Protein 2R7H (pdb70)

Radius of gyration: 21.06 Å; Cα contacts (8 Å, |Δi|>4): 604; chains: 2; bounding box: 44×36×67 Å

Solvent-accessible surface area: 15120 Å² total

B-factor: mean 42.44, std 11.72, range [14.34, 87.74]

Structure (mmCIF, N/CA/C/O backbone):
data_2R7H
#
_entry.id   2R7H
#
_cell.length_a   71.750
_cell.length_b   47.350
_cell.length_c   108.120
_cell.angle_alpha   90.000
_cell.angle_beta   97.040
_cell.angle_gamma   90.000
#
_symmetry.space_group_name_H-M   'C 1 2 1'
#
loop_
_entity.id
_entity.type
_entity.pdbx_description
1 polymer 'Putative D-alanine N-acetyltransferase of GNAT family'
2 non-polymer 2-ETHOXYETHANOL
3 water water
#
loop_
_atom_site.group_PDB
_atom_site.id
_atom_site.type_symbol
_atom_site.label_atom_id
_atom_site.label_alt_id
_atom_site.label_comp_id
_atom_site.label_asym_id
_atom_site.label_entity_id
_atom_site.label_seq_id
_atom_site.pdbx_PDB_ins_code
_atom_site.Cartn_x
_atom_site.Cartn_y
_atom_site.Cartn_z
_atom_site.occupancy
_atom_site.B_iso_or_equiv
_atom_site.auth_seq_id
_atom_site.auth_comp_id
_atom_site.auth_asym_id
_atom_site.auth_atom_id
_atom_site.pdbx_PDB_model_num
ATOM 1 N N . ALA A 1 19 ? 45.942 41.905 60.671 1.00 65.68 18 ALA A N 1
ATOM 2 C CA . ALA A 1 19 ? 45.080 43.115 60.792 1.00 64.89 18 ALA A CA 1
ATOM 3 C C . ALA A 1 19 ? 44.635 43.572 59.386 1.00 62.79 18 ALA A C 1
ATOM 4 O O . ALA A 1 19 ? 44.976 44.682 58.956 1.00 64.03 18 ALA A O 1
ATOM 6 N N . VAL A 1 20 ? 43.886 42.703 58.690 1.00 59.43 19 VAL A N 1
ATOM 7 C CA . VAL A 1 20 ? 43.388 42.954 57.315 1.00 57.78 19 VAL A CA 1
ATOM 8 C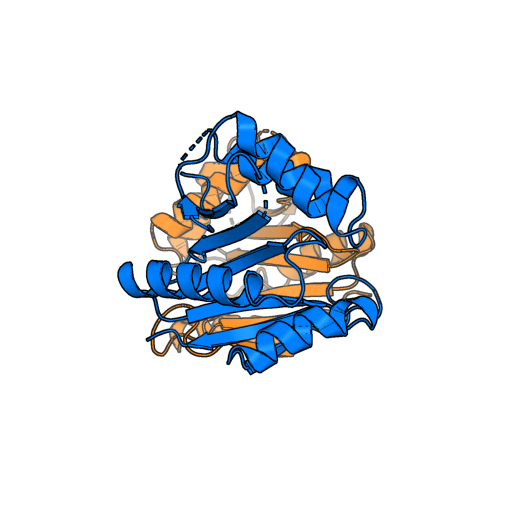 C . VAL A 1 20 ? 42.036 43.668 57.240 1.00 54.57 19 VAL A C 1
ATOM 9 O O . VAL A 1 20 ? 41.078 43.208 57.834 1.00 57.11 19 VAL A O 1
ATOM 13 N N . ALA A 1 21 ? 41.960 44.773 56.502 1.00 50.95 20 ALA A N 1
ATOM 14 C CA . ALA A 1 21 ? 40.712 45.528 56.321 1.00 49.76 20 ALA A CA 1
ATOM 15 C C . ALA A 1 21 ? 40.291 45.489 54.844 1.00 49.33 20 ALA A C 1
ATOM 16 O O . ALA A 1 21 ? 41.136 45.249 53.978 1.00 49.51 20 ALA A O 1
ATOM 18 N N . PHE A 1 22 ? 38.996 45.682 54.567 1.00 48.95 21 PHE A N 1
ATOM 19 C CA . PHE A 1 22 ? 38.484 45.719 53.191 1.00 50.49 21 PHE A CA 1
ATOM 20 C C . PHE A 1 22 ? 37.945 47.104 52.873 1.00 53.41 21 PHE A C 1
ATOM 21 O O . PHE A 1 22 ? 37.269 47.705 53.706 1.00 56.78 21 PHE A O 1
ATOM 29 N N . ARG A 1 23 ? 38.272 47.603 51.679 1.00 55.00 22 ARG A N 1
ATOM 30 C CA . ARG A 1 23 ? 37.878 48.942 51.197 1.00 57.53 22 ARG A CA 1
ATOM 31 C C . ARG A 1 23 ? 37.428 48.900 49.715 1.00 57.71 22 ARG A C 1
ATOM 32 O O . ARG A 1 23 ? 37.989 48.146 48.910 1.00 56.47 22 ARG A O 1
ATOM 40 N N . ARG A 1 24 ? 36.452 49.754 49.380 1.00 56.45 23 ARG A N 1
ATOM 41 C CA . ARG A 1 24 ? 35.885 49.854 48.042 1.00 55.39 23 ARG A CA 1
ATOM 42 C C . ARG A 1 24 ? 35.969 51.232 47.352 1.00 56.88 23 ARG A C 1
ATOM 43 O O . ARG A 1 24 ? 35.752 51.292 46.135 1.00 57.31 23 ARG A O 1
ATOM 51 N N . GLN A 1 25 ? 36.251 52.323 48.083 1.00 56.29 24 GLN A N 1
ATOM 52 C CA . GLN A 1 25 ? 36.367 53.663 47.459 1.00 56.79 24 GLN A CA 1
ATOM 53 C C . GLN A 1 25 ? 37.707 53.727 46.717 1.00 56.53 24 GLN A C 1
ATOM 54 O O . GLN A 1 25 ? 38.746 53.527 47.323 1.00 57.59 24 GLN A O 1
ATOM 57 N N . VAL A 1 26 ? 37.683 54.004 45.419 1.00 56.88 25 VAL A N 1
ATOM 58 C CA . VAL A 1 26 ? 38.913 54.068 44.632 1.00 57.46 25 VAL A CA 1
ATOM 59 C C . VAL A 1 26 ? 39.610 55.421 44.854 1.00 59.11 25 VAL A C 1
ATOM 60 O O . VAL A 1 26 ? 39.032 56.485 44.588 1.00 58.32 25 VAL A O 1
ATOM 64 N N . LEU A 1 27 ? 40.845 55.363 45.362 1.00 59.74 26 LEU A N 1
ATOM 65 C CA . LEU A 1 27 ? 41.658 56.547 45.641 1.00 60.31 26 LEU A CA 1
ATOM 66 C C . LEU A 1 27 ? 42.705 56.737 44.543 1.00 60.99 26 LEU A C 1
ATOM 67 O O . LEU A 1 27 ? 43.055 55.768 43.858 1.00 60.66 26 LEU A O 1
ATOM 72 N N . PRO A 1 28 ? 43.213 57.977 44.364 1.00 61.20 27 PRO A N 1
ATOM 73 C CA . PRO A 1 28 ? 44.245 58.192 43.324 1.00 61.49 27 PRO A CA 1
ATOM 74 C C . PRO A 1 28 ? 45.480 57.285 43.519 1.00 60.00 27 PRO A C 1
ATOM 75 O O . PRO A 1 28 ? 45.976 56.684 42.549 1.00 61.06 27 PRO A O 1
ATOM 79 N N . GLN A 1 29 ? 45.916 57.183 44.777 1.00 56.79 28 GLN A N 1
ATOM 80 C CA . GLN A 1 29 ? 47.038 56.337 45.214 1.00 55.49 28 GLN A CA 1
ATOM 81 C C . GLN A 1 29 ? 46.967 54.827 44.847 1.00 52.51 28 GLN A C 1
ATOM 82 O O . GLN A 1 29 ? 48.000 54.169 44.704 1.00 52.45 28 GLN A O 1
ATOM 86 N N . ASP A 1 30 ? 45.764 54.291 44.669 1.00 50.60 29 ASP A N 1
ATOM 87 C CA . ASP A 1 30 ? 45.576 52.853 44.360 1.00 49.43 29 ASP A CA 1
ATOM 88 C C . ASP A 1 30 ? 46.012 52.357 42.988 1.00 47.87 29 ASP A C 1
ATOM 89 O O . ASP A 1 30 ? 46.288 51.162 42.856 1.00 46.69 29 ASP A O 1
ATOM 94 N N . ALA A 1 31 ? 46.005 53.215 41.967 1.00 45.71 30 ALA A N 1
ATOM 95 C CA . ALA A 1 31 ? 46.422 52.778 40.631 1.00 45.74 30 ALA A CA 1
ATOM 96 C C . ALA A 1 31 ? 47.826 52.148 40.678 1.00 43.44 30 ALA A C 1
ATOM 97 O O . ALA A 1 31 ? 48.045 51.071 40.138 1.00 43.83 30 ALA A O 1
ATOM 99 N N . LEU A 1 32 ? 48.749 52.800 41.376 1.00 43.88 31 LEU A N 1
ATOM 100 C CA . LEU A 1 32 ? 50.138 52.310 41.494 1.00 43.22 31 LEU A CA 1
ATOM 101 C C . LEU A 1 32 ? 50.242 51.117 42.461 1.00 43.24 31 LEU A C 1
ATOM 102 O O . LEU A 1 32 ? 51.004 50.182 42.205 1.00 43.26 31 LEU A O 1
ATOM 107 N N . LEU A 1 33 ? 49.502 51.169 43.582 1.00 45.21 32 LEU A N 1
ATOM 108 C CA . LEU A 1 33 ? 49.478 50.055 44.566 1.00 44.22 32 LEU A CA 1
ATOM 109 C C . LEU A 1 33 ? 49.010 48.747 43.893 1.00 43.09 32 LEU A C 1
ATOM 110 O O . LEU A 1 33 ? 49.608 47.686 44.112 1.00 43.53 32 LEU A O 1
ATOM 115 N N . VAL A 1 34 ? 47.956 48.843 43.081 1.00 41.45 33 VAL A N 1
ATOM 116 C CA . VAL A 1 34 ? 47.414 47.692 42.325 1.00 41.77 33 VAL A CA 1
ATOM 117 C C . VAL A 1 34 ? 48.455 47.154 41.343 1.00 41.50 33 VAL A C 1
ATOM 118 O O . VAL A 1 34 ? 48.657 45.927 41.228 1.00 40.42 33 VAL A O 1
ATOM 122 N N . ARG A 1 35 ? 49.134 48.066 40.638 1.00 41.94 34 ARG A N 1
ATOM 123 C CA . ARG A 1 35 ? 50.150 47.651 39.668 1.00 39.82 34 ARG A CA 1
ATOM 124 C C . ARG A 1 35 ? 51.223 46.843 40.392 1.00 40.14 34 ARG A C 1
ATOM 125 O O . ARG A 1 35 ? 51.694 45.823 39.897 1.00 40.02 34 ARG A O 1
ATOM 133 N N . ARG A 1 36 ? 51.600 47.336 41.564 1.00 40.96 35 ARG A N 1
ATOM 134 C CA . ARG A 1 36 ? 52.589 46.703 42.393 1.00 42.64 35 ARG A CA 1
ATOM 135 C C . ARG A 1 36 ? 52.171 45.371 42.925 1.00 42.92 35 ARG A C 1
ATOM 136 O O . ARG A 1 36 ? 53.014 44.493 43.008 1.00 40.71 35 ARG A O 1
ATOM 144 N N . VAL A 1 37 ? 50.902 45.217 43.311 1.00 45.33 36 VAL A N 1
ATOM 145 C CA . VAL A 1 37 ? 50.395 43.905 43.736 1.00 45.33 36 VAL A CA 1
ATOM 146 C C . VAL A 1 37 ? 50.573 42.970 42.523 1.00 44.27 36 VAL A C 1
ATOM 147 O O . VAL A 1 37 ? 51.118 41.873 42.677 1.00 44.47 36 VAL A O 1
ATOM 151 N N . VAL A 1 38 ? 50.146 43.417 41.334 1.00 43.41 37 VAL A N 1
ATOM 152 C CA . VAL A 1 38 ? 50.283 42.603 40.116 1.00 46.68 37 VAL A CA 1
ATOM 153 C C . VAL A 1 38 ? 51.770 42.309 39.786 1.00 47.76 37 VAL A C 1
ATOM 154 O O . VAL A 1 38 ? 52.106 41.183 39.405 1.00 47.32 37 VAL A O 1
ATOM 158 N N . GLU A 1 39 ? 52.633 43.314 39.941 1.00 49.70 38 GLU A N 1
ATOM 159 C CA . GLU A 1 39 ? 54.086 43.145 39.718 1.00 53.64 38 GLU A CA 1
ATOM 160 C C . GLU A 1 39 ? 54.715 42.183 40.714 1.00 52.47 38 GLU A C 1
ATOM 161 O O . GLU A 1 39 ? 55.575 41.391 40.326 1.00 52.34 38 GLU A O 1
ATOM 167 N N . SER A 1 40 ? 54.295 42.295 41.989 1.00 52.14 39 SER A N 1
ATOM 168 C CA . SER A 1 40 ? 54.816 41.493 43.103 1.00 52.18 39 SER A CA 1
ATOM 169 C C . SER A 1 40 ? 54.645 4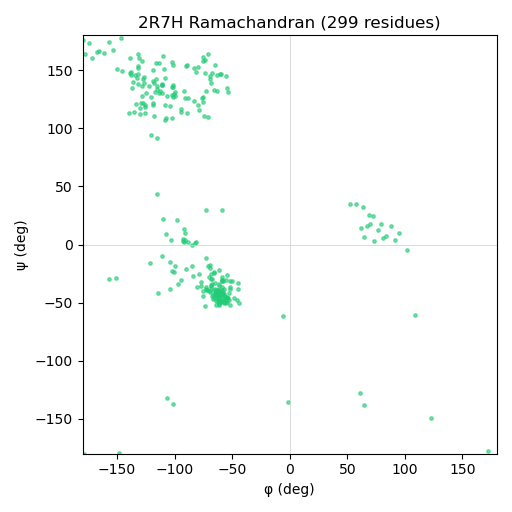0.016 42.905 1.00 53.78 39 SER A C 1
ATOM 170 O O . SER A 1 40 ? 55.482 39.250 43.356 1.00 56.39 39 SER A O 1
ATOM 173 N N . THR A 1 41 ? 53.590 39.613 42.215 1.00 54.57 40 THR A N 1
ATOM 174 C CA . THR A 1 41 ? 53.345 38.198 41.982 1.00 55.39 40 THR A CA 1
ATOM 175 C C . THR A 1 41 ? 54.372 37.540 41.049 1.00 56.59 40 THR A C 1
ATOM 176 O O . THR A 1 41 ? 54.569 36.336 41.128 1.00 57.72 40 THR A O 1
ATOM 180 N N . GLY A 1 42 ? 55.017 38.318 40.170 1.00 58.57 41 GLY A N 1
ATOM 181 C CA . GLY A 1 42 ? 55.985 37.791 39.195 1.00 57.98 41 GLY A CA 1
ATOM 182 C C . GLY A 1 42 ? 55.346 36.894 38.123 1.00 58.48 41 GLY A C 1
ATOM 183 O O . GLY A 1 42 ? 56.055 36.193 37.406 1.00 59.58 41 GLY A O 1
ATOM 184 N N . PHE A 1 43 ? 54.016 36.955 37.993 1.00 59.05 42 PHE A N 1
ATOM 185 C CA . PHE A 1 43 ? 53.229 36.146 37.067 1.00 59.18 42 PHE A CA 1
ATOM 186 C C . PHE A 1 43 ? 52.903 36.868 35.766 1.00 57.97 42 PHE A C 1
ATOM 187 O O . PHE A 1 43 ? 52.839 36.231 34.709 1.00 58.39 42 PHE A O 1
ATOM 195 N N . PHE A 1 44 ? 52.711 38.188 35.856 1.00 56.87 43 PHE A N 1
ATOM 196 C CA . PHE A 1 44 ? 52.309 39.024 34.725 1.00 55.73 43 PHE A CA 1
ATOM 197 C C . PHE A 1 44 ? 53.383 39.849 34.032 1.00 54.34 43 PHE A C 1
ATOM 198 O O . PHE A 1 44 ? 54.382 40.223 34.642 1.00 55.04 43 PHE A O 1
ATOM 206 N N . THR A 1 45 ? 53.133 40.157 32.758 1.00 52.81 44 THR A N 1
ATOM 207 C CA . THR A 1 45 ? 54.040 40.974 31.958 1.00 51.22 44 THR A CA 1
ATOM 208 C C . THR A 1 45 ? 53.853 42.427 32.422 1.00 49.93 44 THR A C 1
ATOM 209 O O . THR A 1 45 ? 52.829 42.747 33.069 1.00 46.52 44 THR A O 1
ATOM 213 N N . PRO A 1 46 ? 54.833 43.312 32.118 1.00 48.01 45 PRO A N 1
ATOM 214 C CA . PRO A 1 46 ? 54.664 44.734 32.457 1.00 48.71 45 PRO A CA 1
ATOM 215 C C . PRO A 1 46 ? 53.417 45.380 31.800 1.00 49.33 45 PRO A C 1
ATOM 216 O O . PRO A 1 46 ? 52.849 46.327 32.365 1.00 47.38 45 PRO A O 1
ATOM 220 N N . GLU A 1 47 ? 52.996 44.852 30.639 1.00 49.96 46 GLU A N 1
ATOM 221 C CA . GLU A 1 47 ? 51.812 45.347 29.918 1.00 51.66 46 GLU A CA 1
ATOM 222 C C . GLU A 1 47 ? 50.527 44.846 30.583 1.00 51.25 46 GLU A C 1
ATOM 223 O O . GLU A 1 47 ? 49.516 45.538 30.547 1.00 50.79 46 GLU A O 1
ATOM 229 N N . GLU A 1 48 ? 50.564 43.649 31.168 1.00 51.52 47 GLU A N 1
ATOM 230 C CA . GLU A 1 48 ? 49.407 43.141 31.896 1.00 53.58 47 GLU A CA 1
ATOM 231 C C . GLU A 1 48 ? 49.232 44.015 33.163 1.00 51.92 47 GLU A C 1
ATOM 232 O O . GLU A 1 48 ? 48.106 44.327 33.539 1.00 51.58 47 GLU A O 1
ATOM 238 N N . ALA A 1 49 ? 50.339 44.431 33.792 1.00 51.12 48 ALA A N 1
ATOM 239 C CA . ALA A 1 49 ? 50.285 45.312 34.980 1.00 51.10 48 ALA A CA 1
ATOM 240 C C . ALA A 1 49 ? 49.761 46.701 34.577 1.00 50.88 48 ALA A C 1
ATOM 241 O O . ALA A 1 49 ? 49.099 47.372 35.390 1.00 50.36 48 ALA A O 1
ATOM 243 N N . ASP A 1 50 ? 50.110 47.130 33.353 1.00 50.51 49 ASP A N 1
ATOM 244 C CA . ASP A 1 50 ? 49.627 48.389 32.774 1.00 51.38 49 ASP A CA 1
ATOM 245 C C . ASP A 1 50 ? 48.093 48.358 32.769 1.00 49.47 49 ASP A C 1
ATOM 246 O O . ASP A 1 50 ? 47.468 49.292 33.245 1.00 49.34 49 ASP A O 1
ATOM 251 N N . VAL A 1 51 ? 47.514 47.272 32.248 1.00 49.89 50 VAL A N 1
ATOM 252 C CA . VAL A 1 51 ? 46.041 47.097 32.158 1.00 49.50 50 VAL A CA 1
ATOM 253 C C . VAL A 1 51 ? 45.336 47.249 33.510 1.00 50.82 50 VAL A C 1
ATOM 254 O O . VAL A 1 51 ? 44.360 48.017 33.628 1.00 51.62 50 VAL A O 1
ATOM 258 N N . ALA A 1 52 ? 45.848 46.528 34.513 1.00 49.96 51 ALA A N 1
ATOM 259 C CA . ALA A 1 52 ? 45.325 46.554 35.900 1.00 50.52 51 ALA A CA 1
ATOM 260 C C . ALA A 1 52 ? 45.322 47.978 36.488 1.00 49.14 51 ALA A C 1
ATOM 261 O O . ALA A 1 52 ? 44.347 48.407 37.097 1.00 50.23 51 ALA A O 1
ATOM 263 N N . GLN A 1 53 ? 46.436 48.680 36.321 1.00 49.22 52 GLN A N 1
ATOM 264 C CA . GLN A 1 53 ? 46.586 50.055 36.779 1.00 48.75 52 GLN A CA 1
ATOM 265 C C . GLN A 1 53 ? 45.588 50.959 36.020 1.00 49.06 52 GLN A C 1
ATOM 266 O O . GLN A 1 53 ? 44.948 51.819 36.635 1.00 48.97 52 GLN A O 1
ATOM 272 N N . GLU A 1 54 ? 45.465 50.742 34.698 1.00 49.22 53 GLU A N 1
ATOM 273 C CA . GLU A 1 54 ? 44.546 51.496 33.819 1.00 48.54 53 GLU A CA 1
ATOM 274 C C . GLU A 1 54 ? 43.095 51.366 34.281 1.00 48.44 53 GLU A C 1
ATOM 275 O O . GLU A 1 54 ? 42.374 52.353 34.270 1.00 45.20 53 GLU A O 1
ATOM 277 N N . LEU A 1 55 ? 42.670 50.158 34.667 1.00 50.17 54 LEU A N 1
ATOM 278 C CA . LEU A 1 55 ? 41.312 49.960 35.166 1.00 50.88 54 LEU A CA 1
ATOM 279 C C . LEU A 1 55 ? 41.040 50.792 36.415 1.00 51.13 54 LEU A C 1
ATOM 280 O O . LEU A 1 55 ? 39.969 51.380 36.524 1.00 49.88 54 LEU A O 1
ATOM 285 N N . VAL A 1 56 ? 42.000 50.823 37.351 1.00 52.36 55 VAL A N 1
ATOM 286 C CA . VAL A 1 56 ? 41.863 51.617 38.584 1.00 53.31 55 VAL A CA 1
ATOM 287 C C . VAL A 1 56 ? 41.727 53.093 38.167 1.00 57.52 55 VAL A C 1
ATOM 288 O O . VAL A 1 56 ? 40.769 53.755 38.584 1.00 58.24 55 VAL A O 1
ATOM 292 N N . ASP A 1 57 ? 42.659 53.570 37.321 1.00 59.19 56 ASP A N 1
ATOM 293 C CA . ASP A 1 57 ? 42.653 54.965 36.821 1.00 60.68 56 ASP A CA 1
ATOM 294 C C . ASP A 1 57 ? 41.334 55.300 36.079 1.00 60.39 56 ASP A C 1
ATOM 295 O O . ASP A 1 57 ? 40.789 56.383 36.265 1.00 60.55 56 ASP A O 1
ATOM 298 N N . GLU A 1 58 ? 40.820 54.369 35.266 1.00 60.40 57 GLU A N 1
ATOM 299 C CA . GLU A 1 58 ? 39.556 54.564 34.537 1.00 60.15 57 GLU A CA 1
ATOM 300 C C . GLU A 1 58 ? 38.353 54.662 35.493 1.00 60.05 57 GLU A C 1
ATOM 301 O O . GLU A 1 58 ? 37.334 55.238 35.125 1.00 61.10 57 GLU A O 1
ATOM 303 N N . HIS A 1 59 ? 38.475 54.089 36.695 1.00 59.61 58 HIS A N 1
ATOM 304 C CA . HIS A 1 59 ? 37.434 54.165 37.720 1.00 59.20 58 HIS A CA 1
ATOM 305 C C . HIS A 1 59 ? 37.468 55.568 38.335 1.00 59.95 58 HIS A C 1
ATOM 306 O O . HIS A 1 59 ? 36.416 56.172 38.557 1.00 60.10 58 HIS A O 1
ATOM 313 N N . LEU A 1 60 ? 38.677 56.063 38.624 1.00 61.55 59 LEU A N 1
ATOM 314 C CA . LEU A 1 60 ? 38.895 57.414 39.202 1.00 62.55 59 LEU A CA 1
ATOM 315 C C . LEU A 1 60 ? 38.331 58.548 38.320 1.00 63.85 59 LEU A C 1
ATOM 316 O O . LEU A 1 60 ? 37.780 59.510 38.836 1.00 63.05 59 LEU A O 1
ATOM 326 N N . HIS A 1 62 ? 35.725 58.308 36.312 1.00 71.89 61 HIS A N 1
ATOM 327 C CA . HIS A 1 62 ? 34.279 58.069 36.071 1.00 72.39 61 HIS A CA 1
ATOM 328 C C . HIS A 1 62 ? 33.570 57.735 37.392 1.00 71.50 61 HIS A C 1
ATOM 329 O O . HIS A 1 62 ? 33.102 56.615 37.610 1.00 71.59 61 HIS A O 1
ATOM 336 N N . ALA A 1 65 ? 30.157 53.660 37.302 1.00 67.73 64 ALA A N 1
ATOM 337 C CA . ALA A 1 65 ? 30.294 54.703 36.281 1.00 68.49 64 ALA A CA 1
ATOM 338 C C . ALA A 1 65 ? 30.929 54.073 35.045 1.00 68.86 64 ALA A C 1
ATOM 339 O O . ALA A 1 65 ? 30.334 54.057 33.966 1.00 68.76 64 ALA A O 1
ATOM 340 N N . CYS A 1 66 ? 32.146 53.553 35.231 1.00 68.66 65 CYS A N 1
ATOM 341 C CA . CYS A 1 66 ? 32.925 52.861 34.182 1.00 66.90 65 CYS A CA 1
ATOM 342 C C . CYS A 1 66 ? 32.558 51.343 34.045 1.00 66.00 65 CYS A C 1
ATOM 343 O O . CYS A 1 66 ? 33.169 50.619 33.231 1.00 63.66 65 CYS A O 1
ATOM 346 N N . GLY A 1 67 ? 31.616 50.862 34.872 1.00 64.37 66 GLY A N 1
ATOM 347 C CA . GLY A 1 67 ? 31.141 49.483 34.828 1.00 63.68 66 GLY A CA 1
ATOM 348 C C . GLY A 1 67 ? 31.815 48.449 35.702 1.00 62.21 66 GLY A C 1
ATOM 349 O O . GLY A 1 67 ? 31.482 47.275 35.603 1.00 65.80 66 GLY A O 1
ATOM 350 N N . TYR A 1 68 ? 32.760 48.843 36.539 1.00 59.75 67 TYR A N 1
ATOM 351 C CA . TYR A 1 68 ? 33.418 47.886 37.407 1.00 58.77 67 TYR A CA 1
ATOM 352 C C . TYR A 1 68 ? 33.656 48.397 38.810 1.00 56.34 67 TYR A C 1
ATOM 353 O O . TYR A 1 68 ? 33.602 49.590 39.054 1.00 57.23 67 TYR A O 1
ATOM 362 N N . HIS A 1 69 ? 33.872 47.447 39.718 1.00 51.24 68 HIS A N 1
ATOM 363 C CA . HIS A 1 69 ? 34.033 47.688 41.123 1.00 46.65 68 HIS A CA 1
ATOM 364 C C . HIS A 1 69 ? 35.263 46.980 41.632 1.00 45.34 68 HIS A C 1
ATOM 365 O O . HIS A 1 69 ? 35.724 46.045 41.020 1.00 40.86 68 HIS A O 1
ATOM 372 N N . PHE A 1 70 ? 35.756 47.431 42.779 1.00 44.73 69 PHE A N 1
ATOM 373 C CA . PHE A 1 70 ? 36.928 46.903 43.469 1.00 44.57 69 PHE A CA 1
ATOM 374 C C . PHE A 1 70 ? 36.648 46.564 44.946 1.00 44.56 69 PHE A C 1
ATOM 375 O O . PHE A 1 70 ? 35.736 47.066 45.528 1.00 43.99 69 PHE A O 1
ATOM 383 N N . VAL A 1 71 ? 37.459 45.701 45.520 1.00 43.39 70 VAL A N 1
ATOM 384 C CA . VAL A 1 71 ? 37.480 45.370 46.941 1.00 41.32 70 VAL A CA 1
ATOM 385 C C . VAL A 1 71 ? 38.983 45.289 47.149 1.00 42.20 70 VAL A C 1
ATOM 386 O O . VAL A 1 71 ? 39.627 44.456 46.532 1.00 38.88 70 VAL A O 1
ATOM 390 N N . PHE A 1 72 ? 39.565 46.197 47.931 1.00 45.45 71 PHE A N 1
ATOM 391 C CA . PHE A 1 72 ? 41.003 46.162 48.212 1.00 46.01 71 PHE A CA 1
ATOM 392 C C . PHE A 1 72 ? 41.203 45.578 49.606 1.00 46.25 71 PHE A C 1
ATOM 393 O O . PHE A 1 72 ? 40.445 45.935 50.508 1.00 45.70 71 PHE A O 1
ATOM 401 N N . ALA A 1 73 ? 42.165 44.654 49.762 1.00 45.60 72 ALA A N 1
ATOM 402 C CA . ALA A 1 73 ? 42.503 44.063 51.070 1.00 46.92 72 ALA A CA 1
ATOM 403 C C . ALA A 1 73 ? 43.752 44.835 51.520 1.00 47.85 72 ALA A C 1
ATOM 404 O O . ALA A 1 73 ? 44.672 45.011 50.729 1.00 45.90 72 ALA A O 1
ATOM 406 N N . THR A 1 74 ? 43.780 45.333 52.753 1.00 48.54 73 THR A N 1
ATOM 407 C CA . THR A 1 74 ? 44.940 46.093 53.243 1.00 49.61 73 THR A CA 1
ATOM 408 C C . THR A 1 74 ? 45.342 45.687 54.667 1.00 50.66 73 THR A C 1
ATOM 409 O O . THR A 1 74 ? 44.474 45.450 55.493 1.00 47.48 73 THR A O 1
ATOM 413 N N . GLU A 1 75 ? 46.662 45.605 54.899 1.00 51.97 74 GLU A N 1
ATOM 414 C CA . GLU A 1 75 ? 47.310 45.274 56.180 1.00 53.91 74 GLU A CA 1
ATOM 415 C C . GLU A 1 75 ? 48.113 46.537 56.506 1.00 52.51 74 GLU A C 1
ATOM 416 O O . GLU A 1 75 ? 49.075 46.844 55.802 1.00 48.35 74 GLU A O 1
ATOM 422 N N . ASP A 1 76 ? 47.693 47.267 57.539 1.00 54.05 75 ASP A N 1
ATOM 423 C CA . ASP A 1 76 ? 48.332 48.529 57.957 1.00 56.43 75 ASP A CA 1
ATOM 424 C C . ASP A 1 76 ? 48.238 49.569 56.789 1.00 56.69 75 ASP A C 1
ATOM 425 O O . ASP A 1 76 ? 47.142 49.791 56.256 1.00 55.28 75 ASP A O 1
ATOM 430 N N . ASP A 1 77 ? 49.359 50.172 56.383 1.00 58.08 76 ASP A N 1
ATOM 431 C CA . ASP A 1 77 ? 49.391 51.149 55.286 1.00 58.28 76 ASP A CA 1
ATOM 432 C C . ASP A 1 77 ? 49.589 50.486 53.887 1.00 60.04 76 ASP A C 1
ATOM 433 O O . ASP A 1 77 ? 49.610 51.196 52.879 1.00 62.20 76 ASP A O 1
ATOM 435 N N . ASP A 1 78 ? 49.658 49.143 53.821 1.00 58.03 77 ASP A N 1
ATOM 436 C CA . ASP A 1 78 ? 49.943 48.389 52.591 1.00 55.08 77 ASP A CA 1
ATOM 437 C C . ASP A 1 78 ? 48.788 47.647 51.955 1.00 50.31 77 ASP A C 1
ATOM 438 O O . ASP A 1 78 ? 47.960 47.097 52.658 1.00 45.36 77 ASP A O 1
ATOM 451 N N . ALA A 1 80 ? 47.534 44.485 50.482 1.00 45.55 79 ALA A N 1
ATOM 452 C CA . ALA A 1 80 ? 47.835 43.047 50.476 1.00 46.46 79 ALA A CA 1
ATOM 453 C C . ALA A 1 80 ? 47.268 42.340 49.235 1.00 47.38 79 ALA A C 1
ATOM 454 O O . ALA A 1 80 ? 47.833 41.323 48.766 1.00 48.00 79 ALA A O 1
ATOM 456 N N . GLY A 1 81 ? 46.155 42.860 48.711 1.00 46.03 80 GLY A N 1
ATOM 457 C CA . GLY A 1 81 ? 45.531 42.290 47.528 1.00 44.29 80 GLY A CA 1
ATOM 458 C C . GLY A 1 81 ? 44.295 43.048 47.092 1.00 43.42 80 GLY A C 1
ATOM 459 O O . GLY A 1 81 ? 43.916 44.047 47.701 1.00 41.56 80 GLY A O 1
ATOM 460 N N . TYR A 1 82 ? 43.670 42.580 46.014 1.00 40.82 81 TYR A N 1
ATOM 461 C CA . TYR A 1 82 ? 42.459 43.225 45.530 1.00 40.26 81 TYR A CA 1
ATOM 462 C C . TYR A 1 82 ? 41.700 42.270 44.624 1.00 37.53 81 TYR A C 1
ATOM 463 O O . TYR A 1 82 ? 42.237 41.241 44.196 1.00 34.47 81 TYR A O 1
ATOM 472 N N . ALA A 1 83 ? 40.438 42.635 44.379 1.00 35.24 82 ALA A N 1
ATOM 473 C CA . ALA A 1 83 ? 39.543 41.931 43.463 1.00 34.56 82 ALA A CA 1
ATOM 474 C C . ALA A 1 83 ? 38.894 43.022 42.597 1.00 33.47 82 ALA A C 1
ATOM 475 O O . ALA A 1 83 ? 38.641 44.123 43.083 1.00 30.65 82 ALA A O 1
ATOM 477 N N . CYS A 1 84 ? 38.664 42.732 41.318 1.00 34.14 83 CYS A N 1
ATOM 478 C CA . CYS A 1 84 ? 38.019 43.663 40.394 1.00 31.69 83 CYS A CA 1
ATOM 479 C C . CYS A 1 84 ? 36.872 42.861 39.759 1.00 32.94 83 CYS A C 1
ATOM 480 O O . CYS A 1 84 ? 37.087 41.732 39.302 1.00 28.76 83 CYS A O 1
ATOM 483 N N . TYR A 1 85 ? 35.654 43.403 39.787 1.00 33.05 84 TYR A N 1
ATOM 484 C CA . TYR A 1 85 ? 34.510 42.719 39.228 1.00 30.37 84 TYR A CA 1
ATOM 485 C C . TYR A 1 85 ? 33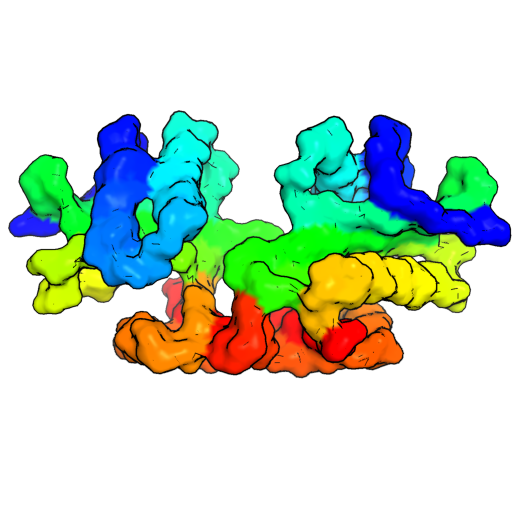.440 43.715 38.787 1.00 31.97 84 TYR A C 1
ATOM 486 O O . TYR A 1 85 ? 33.524 44.920 39.084 1.00 33.30 84 TYR A O 1
ATOM 495 N N . GLY A 1 86 ? 32.465 43.253 38.026 1.00 32.71 85 GLY A N 1
ATOM 496 C CA . GLY A 1 86 ? 31.376 44.166 37.610 1.00 33.13 85 GLY A CA 1
ATOM 497 C C . GLY A 1 86 ? 30.171 43.463 37.003 1.00 31.74 85 GLY A C 1
ATOM 498 O O . GLY A 1 86 ? 30.249 42.306 36.631 1.00 31.97 85 GLY A O 1
ATOM 499 N N . PRO A 1 87 ? 29.040 44.180 36.871 1.00 33.93 86 PRO A N 1
ATOM 500 C CA . PRO A 1 87 ? 27.827 43.586 36.306 1.00 32.89 86 PRO A CA 1
ATOM 501 C C . PRO A 1 87 ? 28.010 43.283 34.817 1.00 33.43 86 PRO A C 1
ATOM 502 O O . PRO A 1 87 ? 28.671 44.042 34.107 1.00 29.66 86 PRO A O 1
ATOM 506 N N . THR A 1 88 ? 27.507 42.138 34.366 1.00 30.36 87 THR A N 1
ATOM 507 C CA . THR A 1 88 ? 27.641 41.761 32.963 1.00 33.55 87 THR A CA 1
ATOM 508 C C . THR A 1 88 ? 26.640 42.582 32.121 1.00 35.77 87 THR A C 1
ATOM 509 O O . THR A 1 88 ? 25.450 42.548 32.400 1.00 36.91 87 THR A O 1
ATOM 513 N N . PRO A 1 89 ? 27.109 43.291 31.071 1.00 39.48 88 PRO A N 1
ATOM 514 C CA . PRO A 1 89 ? 26.124 44.089 30.325 1.00 40.36 88 PRO A CA 1
ATOM 515 C C . PRO A 1 89 ? 25.051 43.244 29.658 1.00 38.20 88 PRO A C 1
ATOM 516 O O . PRO A 1 89 ? 25.303 42.136 29.263 1.00 39.59 88 PRO A O 1
ATOM 520 N N . ALA A 1 90 ? 23.846 43.780 29.587 1.00 41.33 89 ALA A N 1
ATOM 521 C CA . ALA A 1 90 ? 22.692 43.125 28.956 1.00 40.63 89 ALA A CA 1
ATOM 522 C C . ALA A 1 90 ? 22.167 41.896 29.696 1.00 39.44 89 ALA A C 1
ATOM 523 O O . ALA A 1 90 ? 21.582 41.055 29.067 1.00 41.38 89 ALA A O 1
ATOM 525 N N . THR A 1 91 ? 22.379 41.781 31.007 1.00 37.86 90 THR A N 1
ATOM 526 C CA . THR A 1 91 ? 21.889 40.630 31.766 1.00 35.89 90 THR A CA 1
ATOM 527 C C . THR A 1 91 ? 21.190 41.150 33.006 1.00 35.56 90 THR A C 1
ATOM 528 O O . THR A 1 91 ? 21.344 42.304 33.368 1.00 33.50 90 THR A O 1
ATOM 532 N N . GLU A 1 92 ? 20.400 40.287 33.632 1.00 37.73 91 GLU A N 1
ATOM 533 C CA . GLU A 1 92 ? 19.766 40.593 34.887 1.00 39.81 91 GLU A CA 1
ATOM 534 C C . GLU A 1 92 ? 20.485 39.780 35.957 1.00 35.59 91 GLU A C 1
ATOM 535 O O . GLU A 1 92 ? 20.394 38.582 35.969 1.00 33.92 91 GLU A O 1
ATOM 541 N N . GLY A 1 93 ? 21.251 40.430 36.809 1.00 32.81 92 GLY A N 1
ATOM 542 C CA . GLY A 1 93 ? 21.918 39.752 37.915 1.00 33.52 92 GLY A CA 1
ATOM 543 C C . GLY A 1 93 ? 23.100 38.847 37.641 1.00 32.04 92 GLY A C 1
ATOM 544 O O . GLY A 1 93 ? 23.351 37.950 38.428 1.00 32.01 92 GLY A O 1
ATOM 545 N N . THR A 1 94 ? 23.799 39.070 36.528 1.00 32.15 93 THR A N 1
ATOM 546 C CA . THR A 1 94 ? 24.986 38.304 36.158 1.00 26.52 93 THR A CA 1
ATOM 547 C C . THR A 1 94 ? 26.138 39.252 36.289 1.00 27.70 93 THR A C 1
ATOM 548 O O . THR A 1 94 ? 26.014 40.437 35.951 1.00 27.62 93 THR A O 1
ATOM 552 N N . TYR A 1 95 ? 27.227 38.730 36.865 1.00 27.57 94 TYR A N 1
ATOM 553 C CA . TYR A 1 95 ? 28.468 39.432 37.144 1.00 25.53 94 TYR A CA 1
ATOM 554 C C . TYR A 1 95 ? 29.666 38.646 36.670 1.00 27.09 94 TYR A C 1
ATOM 555 O O . TYR A 1 95 ? 29.621 37.418 36.519 1.00 27.79 94 TYR A O 1
ATOM 564 N N . ASP A 1 96 ? 30.718 39.393 36.383 1.00 28.74 95 ASP A N 1
ATOM 565 C CA . ASP A 1 96 ? 32.025 38.951 35.974 1.00 28.25 95 ASP A CA 1
ATOM 566 C C . ASP A 1 96 ? 33.056 39.370 37.017 1.00 27.71 95 ASP A C 1
ATOM 567 O O . ASP A 1 96 ? 33.099 40.550 37.415 1.00 33.93 95 ASP A O 1
ATOM 572 N N . LEU A 1 97 ? 33.875 38.412 37.405 1.00 31.28 96 LEU A N 1
ATOM 573 C CA . LEU A 1 97 ? 35.001 38.554 38.293 1.00 29.29 96 LEU A CA 1
ATOM 574 C C . LEU A 1 97 ? 36.107 38.738 37.248 1.00 32.98 96 LEU A C 1
ATOM 575 O O . LEU A 1 97 ? 36.356 37.823 36.471 1.00 29.06 96 LEU A O 1
ATOM 580 N N . TYR A 1 98 ? 36.723 39.909 37.211 1.00 33.33 97 TYR A N 1
ATOM 581 C CA . TYR A 1 98 ? 37.784 40.212 36.238 1.00 37.54 97 TYR A CA 1
ATOM 582 C C . TYR A 1 98 ? 39.135 39.691 36.697 1.00 40.17 97 TYR A C 1
ATOM 583 O O . TYR A 1 98 ? 39.795 39.021 35.927 1.00 41.25 97 TYR A O 1
ATOM 592 N N A TRP A 1 99 ? 39.523 40.037 37.934 0.50 37.35 98 TRP A N 1
ATOM 593 N N B TRP A 1 99 ? 39.518 39.937 37.940 0.50 39.85 98 TRP A N 1
ATOM 594 C CA A TRP A 1 99 ? 40.832 39.686 38.494 0.50 36.74 98 TRP A CA 1
ATOM 595 C CA B TRP A 1 99 ? 40.769 39.391 38.485 0.50 40.67 98 TRP A CA 1
ATOM 596 C C A TRP A 1 99 ? 40.837 39.609 40.025 0.50 35.09 98 TRP A C 1
ATOM 597 C C B TRP A 1 99 ? 40.883 39.600 39.979 0.50 37.72 98 TRP A C 1
ATOM 598 O O A TRP A 1 99 ? 40.097 40.357 40.640 0.50 32.87 98 TRP A O 1
ATOM 599 O O B TRP A 1 99 ? 40.344 40.555 40.511 0.50 36.01 98 TRP A O 1
ATOM 620 N N . ILE A 1 100 ? 41.570 38.659 40.626 1.00 35.42 99 ILE A N 1
ATOM 621 C CA . ILE A 1 100 ? 41.816 38.651 42.076 1.00 36.50 99 ILE A CA 1
ATOM 622 C C . ILE A 1 100 ? 43.352 38.425 42.122 1.00 36.52 99 ILE A C 1
ATOM 623 O O . ILE A 1 100 ? 43.843 37.493 41.491 1.00 34.29 99 ILE A O 1
ATOM 628 N N . ALA A 1 101 ? 44.085 39.307 42.798 1.00 34.41 100 ALA A N 1
ATOM 629 C CA . ALA A 1 101 ? 45.546 39.214 42.928 1.00 35.38 100 ALA A CA 1
ATOM 630 C C . ALA A 1 101 ? 45.937 39.534 44.359 1.00 35.43 100 ALA A C 1
ATOM 631 O O . ALA A 1 101 ? 45.407 40.483 44.940 1.00 34.04 100 ALA A O 1
ATOM 633 N N . VAL A 1 102 ? 46.835 38.705 44.915 1.00 37.35 101 VAL A N 1
ATOM 634 C CA . VAL A 1 102 ? 47.382 38.885 46.259 1.00 38.20 101 VAL A CA 1
ATOM 635 C C . VAL A 1 102 ? 48.923 38.846 46.150 1.00 38.29 101 VAL A C 1
ATOM 636 O O . VAL A 1 102 ? 49.502 38.120 45.329 1.00 35.00 101 VAL A O 1
ATOM 640 N N . ALA A 1 103 ? 49.566 39.685 46.948 1.00 41.21 102 ALA A N 1
ATOM 641 C CA . ALA A 1 103 ? 51.012 39.766 46.999 1.00 44.80 102 ALA A CA 1
ATOM 642 C C . ALA A 1 103 ? 51.579 38.469 47.602 1.00 46.68 102 ALA A C 1
ATOM 643 O O . ALA A 1 103 ? 50.906 37.849 48.448 1.00 44.23 102 ALA A O 1
ATOM 645 N N . PRO A 1 104 ? 52.786 38.036 47.166 1.00 49.27 103 PRO A N 1
ATOM 646 C CA . PRO A 1 104 ? 53.469 36.826 47.660 1.00 50.86 103 PRO A CA 1
ATOM 647 C C . PRO A 1 104 ? 53.481 36.615 49.177 1.00 54.81 103 PRO A C 1
ATOM 648 O O . PRO A 1 104 ? 53.359 35.469 49.605 1.00 56.46 103 PRO A O 1
ATOM 652 N N . HIS A 1 105 ? 53.634 37.685 49.967 1.00 58.60 104 HIS A N 1
ATOM 653 C CA . HIS A 1 105 ? 53.575 37.581 51.457 1.00 64.54 104 HIS A CA 1
ATOM 654 C C . HIS A 1 105 ? 52.131 37.336 52.015 1.00 65.19 104 HIS A C 1
ATOM 655 O O . HIS A 1 105 ? 51.958 37.089 53.222 1.00 64.28 104 HIS A O 1
ATOM 662 N N . ARG A 1 106 ? 51.121 37.498 51.145 1.00 66.70 105 ARG A N 1
ATOM 663 C CA . ARG A 1 106 ? 49.698 37.244 51.411 1.00 66.54 105 ARG A CA 1
ATOM 664 C C . ARG A 1 106 ? 49.239 35.909 50.741 1.00 67.89 105 ARG A C 1
ATOM 665 O O . ARG A 1 106 ? 48.147 35.425 51.054 1.00 68.92 105 ARG A O 1
ATOM 666 N N . GLN A 1 107 ? 50.025 35.351 49.795 1.00 68.91 106 GLN A N 1
ATOM 667 C CA . GLN A 1 107 ? 49.698 34.047 49.145 1.00 69.44 106 GLN A CA 1
ATOM 668 C C . GLN A 1 107 ? 49.594 32.883 50.149 1.00 70.12 106 GLN A C 1
ATOM 669 O O . GLN A 1 107 ? 50.295 32.848 51.177 1.00 69.57 106 GLN A O 1
ATOM 673 N N . HIS A 1 108 ? 48.695 31.948 49.825 1.00 70.49 107 HIS A N 1
ATOM 674 C CA . HIS A 1 108 ? 48.422 30.756 50.635 1.00 69.19 107 HIS A CA 1
ATOM 675 C C . HIS A 1 108 ? 47.880 31.032 52.061 1.00 69.26 107 HIS A C 1
ATOM 676 O O . HIS A 1 108 ? 47.846 30.111 52.872 1.00 70.67 107 HIS A O 1
ATOM 678 N N . SER A 1 109 ? 47.432 32.267 52.347 1.00 67.34 108 SER A N 1
ATOM 679 C CA . SER A 1 109 ? 46.913 32.670 53.665 1.00 64.20 108 SER A CA 1
ATOM 680 C C . SER A 1 109 ? 45.394 32.860 53.658 1.00 59.17 108 SER A C 1
ATOM 681 O O . SER A 1 109 ? 44.836 33.344 54.641 1.00 57.77 108 SER A O 1
ATOM 684 N N . GLY A 1 110 ? 44.721 32.478 52.572 1.00 54.49 109 GLY A N 1
ATOM 685 C CA . GLY A 1 110 ? 43.277 32.646 52.481 1.00 50.79 109 GLY A CA 1
ATOM 686 C C . GLY A 1 110 ? 42.788 34.064 52.194 1.00 45.87 109 GLY A C 1
ATOM 687 O O . GLY A 1 110 ? 41.601 34.325 52.371 1.00 41.53 109 GLY A O 1
ATOM 688 N N . LEU A 1 111 ? 43.683 34.982 51.797 1.00 41.23 110 LEU A N 1
ATOM 689 C CA . LEU A 1 111 ? 43.292 36.363 51.477 1.00 39.88 110 LEU A CA 1
ATOM 690 C C . LEU A 1 111 ? 42.540 36.367 50.144 1.00 37.65 110 LEU A C 1
ATOM 691 O O . LEU A 1 111 ? 41.610 37.137 49.990 1.00 34.40 110 LEU A O 1
ATOM 696 N N . GLY A 1 112 ? 42.967 35.519 49.202 1.00 35.99 111 GLY A N 1
ATOM 697 C CA . GLY A 1 112 ? 42.307 35.363 47.899 1.00 36.03 111 GLY A CA 1
ATOM 698 C C . GLY A 1 112 ? 40.863 34.904 48.086 1.00 36.13 111 GLY A C 1
ATOM 699 O O . GLY A 1 112 ? 39.941 35.497 47.500 1.00 35.38 111 GLY A O 1
ATOM 700 N N . ARG A 1 113 ? 40.665 33.867 48.913 1.00 36.88 112 ARG A N 1
ATOM 701 C CA . ARG A 1 113 ? 39.324 33.353 49.218 1.00 37.03 112 ARG A CA 1
ATOM 702 C C . ARG A 1 113 ? 38.486 34.390 49.934 1.00 35.18 112 ARG A C 1
ATOM 703 O O . ARG A 1 113 ? 37.299 34.480 49.697 1.00 38.18 112 ARG A O 1
ATOM 707 N N . ALA A 1 114 ? 39.103 35.141 50.832 1.00 34.51 113 ALA A N 1
ATOM 708 C CA . ALA A 1 114 ? 38.460 36.186 51.576 1.00 33.84 113 ALA A CA 1
ATOM 709 C C . ALA A 1 114 ? 37.992 37.304 50.631 1.00 32.87 113 ALA A C 1
ATOM 710 O O . ALA A 1 114 ? 36.904 37.836 50.794 1.00 30.29 113 ALA A O 1
ATOM 712 N N . LEU A 1 115 ? 38.834 37.690 49.675 1.00 34.27 114 LEU A N 1
ATOM 713 C CA . LEU A 1 115 ? 38.467 38.706 48.668 1.00 31.49 114 LEU A CA 1
ATOM 714 C C . LEU A 1 115 ? 37.310 38.205 47.780 1.00 28.21 114 LEU A C 1
ATOM 715 O O . LEU A 1 115 ? 36.401 38.963 47.445 1.00 27.81 114 LEU A O 1
ATOM 720 N N . LEU A 1 116 ? 37.347 36.920 47.411 1.00 27.65 115 LEU A N 1
ATOM 721 C CA . LEU A 1 116 ? 36.296 36.331 46.616 1.00 29.32 115 LEU A CA 1
ATOM 722 C C . LEU A 1 116 ? 34.993 36.327 47.420 1.00 29.78 115 LEU A C 1
ATOM 723 O O . LEU A 1 116 ? 33.916 36.498 46.848 1.00 28.06 115 LEU A O 1
ATOM 728 N N . ALA A 1 117 ? 35.085 36.059 48.728 1.00 31.04 116 ALA A N 1
ATOM 729 C CA . ALA A 1 117 ? 33.908 36.053 49.619 1.00 30.26 116 ALA A CA 1
ATOM 730 C C . ALA A 1 117 ? 33.273 37.441 49.671 1.00 27.95 116 ALA A C 1
ATOM 731 O O . ALA A 1 117 ? 32.058 37.557 49.686 1.00 29.36 116 ALA A O 1
ATOM 733 N N . GLU A 1 118 ? 34.084 38.492 49.694 1.00 28.17 117 GLU A N 1
ATOM 734 C CA . GLU A 1 118 ? 33.585 39.865 49.688 1.00 31.02 117 GLU A CA 1
ATOM 735 C C . GLU A 1 118 ? 32.859 40.230 48.403 1.00 31.39 117 GLU A C 1
ATOM 736 O O . GLU A 1 118 ? 31.826 40.907 48.450 1.00 30.20 117 GLU A O 1
ATOM 742 N N . VAL A 1 119 ? 33.425 39.814 47.267 1.00 31.52 118 VAL A N 1
ATOM 743 C CA . VAL A 1 119 ? 32.810 40.022 45.959 1.00 29.02 118 VAL A CA 1
ATOM 744 C C . VAL A 1 119 ? 31.458 39.303 45.918 1.00 26.79 118 VAL A C 1
ATOM 745 O O . VAL A 1 119 ? 30.461 39.873 45.507 1.00 26.58 118 VAL A O 1
ATOM 749 N N . VAL A 1 120 ? 31.442 38.031 46.310 1.00 27.30 119 VAL A N 1
ATOM 750 C CA . VAL A 1 120 ? 30.207 37.264 46.314 1.00 28.73 119 VAL A CA 1
ATOM 751 C C . VAL A 1 120 ? 29.128 37.910 47.219 1.00 29.73 119 VAL A C 1
ATOM 752 O O . VAL A 1 120 ? 27.939 37.960 46.888 1.00 30.43 119 VAL A O 1
ATOM 756 N N . HIS A 1 121 ? 29.553 38.433 48.361 1.00 33.94 120 HIS A N 1
ATOM 757 C CA . HIS A 1 121 ? 28.630 39.112 49.290 1.00 32.22 120 HIS A CA 1
ATOM 758 C C . HIS A 1 121 ? 28.078 40.374 48.647 1.00 30.19 120 HIS A C 1
ATOM 759 O O . HIS A 1 121 ? 26.876 40.599 48.682 1.00 29.02 120 HIS A O 1
ATOM 766 N N . ASP A 1 122 ? 28.933 41.183 48.025 1.00 29.93 121 ASP A N 1
ATOM 767 C CA . ASP A 1 122 ? 28.472 42.425 47.348 1.00 29.94 121 ASP A CA 1
ATOM 768 C C . ASP A 1 122 ? 27.507 42.137 46.175 1.00 30.87 121 ASP A C 1
ATOM 769 O O . ASP A 1 122 ? 26.533 42.860 45.967 1.00 32.54 121 ASP A O 1
ATOM 774 N N . VAL A 1 123 ? 27.809 41.100 45.404 1.00 31.28 122 VAL A N 1
ATOM 775 C CA . VAL A 1 123 ? 26.969 40.643 44.292 1.00 31.48 122 VAL A CA 1
ATOM 776 C C . VAL A 1 123 ? 25.605 40.142 44.813 1.00 33.91 122 VAL A C 1
ATOM 777 O O . VAL A 1 123 ? 24.579 40.516 44.238 1.00 35.65 122 VAL A O 1
ATOM 781 N N . ARG A 1 124 ? 25.596 39.289 45.845 1.00 35.66 123 ARG A N 1
ATOM 782 C CA . ARG A 1 124 ? 24.316 38.829 46.432 1.00 39.83 123 ARG A CA 1
ATOM 783 C C . ARG A 1 124 ? 23.429 40.003 46.878 1.00 38.58 123 ARG A C 1
ATOM 784 O O . ARG A 1 124 ? 22.233 39.993 46.604 1.00 37.56 123 ARG A O 1
ATOM 789 N N . LEU A 1 125 ? 24.028 40.983 47.560 1.00 38.83 124 LEU A N 1
ATOM 790 C CA . LEU A 1 125 ? 23.341 42.193 48.040 1.00 40.33 124 LEU A CA 1
ATOM 791 C C . LEU A 1 125 ? 22.727 43.088 46.978 1.00 41.90 124 LEU A C 1
ATOM 792 O O . LEU A 1 125 ? 21.871 43.901 47.301 1.00 42.44 124 LEU A O 1
ATOM 797 N N . THR A 1 126 ? 23.184 43.008 45.739 1.00 42.63 125 THR A N 1
ATOM 798 C CA . THR A 1 126 ? 22.625 43.796 44.653 1.00 44.58 125 THR A CA 1
ATOM 799 C C . THR A 1 126 ? 21.633 42.872 43.922 1.00 45.90 125 THR A C 1
ATOM 800 O O . THR A 1 126 ? 21.319 43.104 42.757 1.00 52.40 125 THR A O 1
ATOM 804 N N . GLY A 1 127 ? 21.142 41.817 44.579 1.00 40.61 126 GLY A N 1
ATOM 805 C CA . GLY A 1 127 ? 20.235 40.873 43.962 1.00 39.39 126 GLY A CA 1
ATOM 806 C C . GLY A 1 127 ? 20.833 39.977 42.881 1.00 39.36 126 GLY A C 1
ATOM 807 O O . GLY A 1 127 ? 20.083 39.344 42.146 1.00 41.95 126 GLY A O 1
ATOM 808 N N . GLY A 1 128 ? 22.161 39.850 42.829 1.00 35.77 127 GLY A N 1
ATOM 809 C CA . GLY A 1 128 ? 22.837 39.038 41.820 1.00 34.68 127 GLY A CA 1
ATOM 810 C C . GLY A 1 128 ? 22.522 37.564 41.931 1.00 32.39 127 GLY A C 1
ATOM 811 O O . GLY A 1 128 ? 22.173 37.074 42.998 1.00 34.24 127 GLY A O 1
ATOM 812 N N . ARG A 1 129 ? 22.645 36.883 40.805 1.00 30.30 128 ARG A N 1
ATOM 813 C CA . ARG A 1 129 ? 22.392 35.462 40.650 1.00 30.33 128 ARG A CA 1
ATOM 814 C C . ARG A 1 129 ? 23.606 34.620 40.307 1.00 31.13 128 ARG A C 1
ATOM 815 O O . ARG A 1 129 ? 23.747 33.463 40.780 1.00 29.65 128 ARG A O 1
ATOM 823 N N . LEU A 1 130 ? 24.430 35.153 39.401 1.00 29.12 129 LEU A N 1
ATOM 824 C CA . LEU A 1 130 ? 25.569 34.445 38.893 1.00 27.54 129 LEU A CA 1
ATOM 825 C C . LEU A 1 130 ? 26.813 35.268 38.836 1.00 27.45 129 LEU A C 1
ATOM 826 O O . LEU A 1 130 ? 26.727 36.451 38.602 1.00 26.53 129 LEU A O 1
ATOM 831 N N . LEU A 1 131 ? 27.952 34.624 39.077 1.00 23.96 130 LEU A N 1
ATOM 832 C CA . LEU A 1 131 ? 29.271 35.263 38.988 1.00 26.02 130 LEU A CA 1
ATOM 833 C C . LEU A 1 131 ? 30.066 34.374 38.084 1.00 28.42 130 LEU A C 1
ATOM 834 O O . LEU A 1 131 ? 30.191 33.170 38.333 1.00 28.23 130 LEU A O 1
ATOM 839 N N . PHE A 1 132 ? 30.564 34.921 36.993 1.00 26.39 131 PHE A N 1
ATOM 840 C CA . PHE A 1 132 ? 31.397 34.117 36.100 1.00 27.30 131 PHE A CA 1
ATOM 841 C C . PHE A 1 132 ? 32.846 34.558 36.178 1.00 26.96 131 PHE A C 1
ATOM 842 O O . PHE A 1 132 ? 33.141 35.660 36.431 1.00 28.91 131 PHE A O 1
ATOM 850 N N . ALA A 1 133 ? 33.755 33.627 35.934 1.00 29.64 132 ALA A N 1
ATOM 851 C CA . ALA A 1 133 ? 35.182 33.954 35.898 1.00 28.88 132 ALA A CA 1
ATOM 852 C C . ALA A 1 133 ? 35.730 33.199 34.724 1.00 30.04 132 ALA A C 1
ATOM 853 O O . ALA A 1 133 ? 35.300 32.082 34.413 1.00 28.37 132 ALA A O 1
ATOM 855 N N . GLU A 1 134 ? 36.730 33.770 34.098 1.00 27.08 133 GLU A N 1
ATOM 856 C CA . GLU A 1 134 ? 37.336 33.164 32.901 1.00 31.06 133 GLU A CA 1
ATOM 857 C C . GLU A 1 134 ? 38.814 33.004 33.008 1.00 30.27 133 GLU A C 1
ATOM 858 O O . GLU A 1 134 ? 39.470 33.872 33.564 1.00 31.31 133 GLU A O 1
ATOM 864 N N . THR A 1 135 ? 39.361 31.889 32.552 1.00 31.22 134 THR A N 1
ATOM 865 C CA . THR A 1 135 ? 40.806 31.826 32.542 1.00 28.71 134 THR A CA 1
ATOM 866 C C . THR A 1 135 ? 41.248 30.972 31.369 1.00 30.40 134 THR A C 1
ATOM 867 O O . THR A 1 135 ? 40.418 30.516 30.588 1.00 30.27 134 THR A O 1
ATOM 871 N N . SER A 1 136 ? 42.553 30.819 31.238 1.00 31.30 135 SER A N 1
ATOM 872 C CA . SER A 1 136 ? 43.176 30.011 30.196 1.00 32.12 135 SER A CA 1
ATOM 873 C C . SER A 1 136 ? 43.355 28.555 30.613 1.00 31.81 135 SER A C 1
ATOM 874 O O . SER A 1 136 ? 43.428 28.266 31.773 1.00 34.70 135 SER A O 1
ATOM 877 N N . GLY A 1 137 ? 43.409 27.652 29.652 1.00 27.76 136 GLY A N 1
ATOM 878 C CA . GLY A 1 137 ? 43.622 26.224 29.916 1.00 32.85 136 GLY A CA 1
ATOM 879 C C . GLY A 1 137 ? 45.082 25.831 29.850 1.00 30.10 136 GLY A C 1
ATOM 880 O O . GLY A 1 137 ? 45.381 24.655 29.985 1.00 33.97 136 GLY A O 1
ATOM 881 N N . ILE A 1 138 ? 46.005 26.786 29.638 1.00 32.36 137 ILE A N 1
ATOM 882 C CA . ILE A 1 138 ? 47.439 26.447 29.572 1.00 34.34 137 ILE A CA 1
ATOM 883 C C . ILE A 1 138 ? 47.999 26.120 30.979 1.00 33.66 137 ILE A C 1
ATOM 884 O O . ILE A 1 138 ? 47.444 26.527 31.995 1.00 29.90 137 ILE A O 1
ATOM 889 N N . ARG A 1 139 ? 49.109 25.391 30.993 1.00 34.17 138 ARG A N 1
ATOM 890 C CA . ARG A 1 139 ? 49.831 24.908 32.200 1.00 34.66 138 ARG A CA 1
ATOM 891 C C . ARG A 1 139 ? 49.993 25.964 33.307 1.00 35.44 138 ARG A C 1
ATOM 892 O O . ARG A 1 139 ? 49.661 25.731 34.469 1.00 33.48 138 ARG A O 1
ATOM 896 N N . LYS A 1 140 ? 50.487 27.128 32.913 1.00 37.63 139 LYS A N 1
ATOM 897 C CA . LYS A 1 140 ? 50.673 28.302 33.796 1.00 38.66 139 LYS A CA 1
ATOM 898 C C . LYS A 1 140 ? 49.421 28.736 34.615 1.00 38.42 139 LYS A C 1
ATOM 899 O O . LYS A 1 140 ? 49.555 29.290 35.714 1.00 38.45 139 LYS A O 1
ATOM 905 N N . TYR A 1 141 ? 48.219 28.534 34.064 1.00 37.78 140 TYR A N 1
ATOM 906 C CA . TYR A 1 141 ? 46.975 28.892 34.746 1.00 36.18 140 TYR A CA 1
ATOM 907 C C . TYR A 1 141 ? 46.343 27.792 35.598 1.00 36.43 140 TYR A C 1
ATOM 908 O O . TYR A 1 141 ? 45.285 28.028 36.172 1.00 35.40 140 TYR A O 1
ATOM 917 N N . ALA A 1 142 ? 46.984 26.624 35.728 1.00 36.40 141 ALA A N 1
ATOM 918 C CA . ALA A 1 142 ? 46.452 25.534 36.550 1.00 36.30 141 ALA A CA 1
ATOM 919 C C . ALA A 1 142 ? 46.097 25.953 37.992 1.00 37.28 141 ALA A C 1
ATOM 920 O O . ALA A 1 142 ? 45.083 25.457 38.533 1.00 38.22 141 ALA A O 1
ATOM 922 N N . PRO A 1 143 ? 46.951 26.791 38.652 1.00 36.09 142 PRO A N 1
ATOM 923 C CA . PRO A 1 143 ? 46.613 27.257 40.011 1.00 34.19 142 PRO A CA 1
ATOM 924 C C . PRO A 1 143 ? 45.343 28.107 40.068 1.00 33.51 142 PRO A C 1
ATOM 925 O O . PRO A 1 143 ? 44.583 27.964 41.021 1.00 33.68 142 PRO A O 1
ATOM 929 N N . THR A 1 144 ? 45.161 29.002 39.101 1.00 34.40 143 THR A N 1
ATOM 930 C CA . THR A 1 144 ? 43.954 29.836 38.988 1.00 32.41 143 THR A CA 1
ATOM 931 C C . THR A 1 144 ? 42.740 28.908 38.843 1.00 31.64 143 THR A C 1
ATOM 932 O O . THR A 1 144 ? 41.748 29.049 39.570 1.00 33.89 143 THR A O 1
ATOM 936 N N . ARG A 1 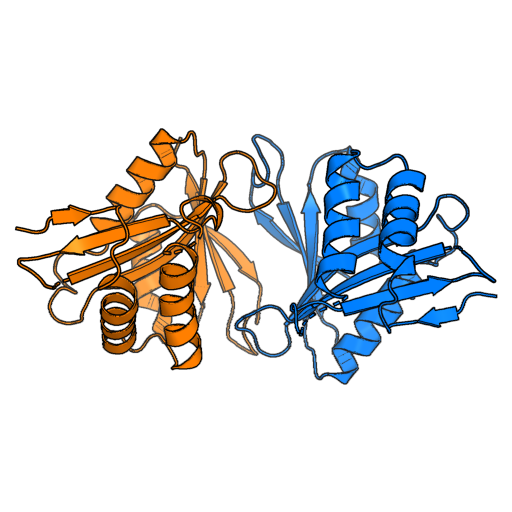145 ? 42.831 27.955 37.923 1.00 31.97 144 ARG A N 1
ATOM 937 C CA . ARG A 1 145 ? 41.769 26.980 37.741 1.00 32.05 144 ARG A CA 1
ATOM 938 C C . ARG A 1 145 ? 41.457 26.281 39.041 1.00 36.67 144 ARG A C 1
ATOM 939 O O . ARG A 1 145 ? 40.304 26.238 39.444 1.00 35.14 144 ARG A O 1
ATOM 947 N N . ARG A 1 146 ? 42.483 25.791 39.732 1.00 39.11 145 ARG A N 1
ATOM 948 C CA . ARG A 1 146 ? 42.257 25.105 41.007 1.00 39.97 145 ARG A CA 1
ATOM 949 C C . ARG A 1 146 ? 41.590 26.036 42.027 1.00 36.73 145 ARG A C 1
ATOM 950 O O . ARG A 1 146 ? 40.671 25.619 42.691 1.00 38.38 145 ARG A O 1
ATOM 955 N N . PHE A 1 147 ? 42.038 27.287 42.125 1.00 34.03 146 PHE A N 1
ATOM 956 C CA . PHE A 1 147 ? 41.429 28.256 43.047 1.00 35.20 146 PHE A CA 1
ATOM 957 C C . PHE A 1 147 ? 39.922 28.391 42.828 1.00 36.03 146 PHE A C 1
ATOM 958 O O . PHE A 1 147 ? 39.153 28.347 43.788 1.00 33.41 146 PHE A O 1
ATOM 966 N N . TYR A 1 148 ? 39.493 28.516 41.569 1.00 34.81 147 TYR A N 1
ATOM 967 C CA . TYR A 1 148 ? 38.053 28.642 41.293 1.00 32.31 147 TYR A CA 1
ATOM 968 C C . TYR A 1 148 ? 37.314 27.361 41.580 1.00 31.39 147 TYR A C 1
ATOM 969 O O . TYR A 1 148 ? 36.212 27.386 42.138 1.00 29.58 147 TYR A O 1
ATOM 978 N N . GLU A 1 149 ? 37.924 26.247 41.233 1.00 33.40 148 GLU A N 1
ATOM 979 C CA . GLU A 1 149 ? 37.308 24.954 41.471 1.00 35.10 148 GLU A CA 1
ATOM 980 C C . GLU A 1 149 ? 37.112 24.736 42.965 1.00 37.27 148 GLU A C 1
ATOM 981 O O . GLU A 1 149 ? 35.998 24.397 43.412 1.00 39.48 148 GLU A O 1
ATOM 987 N N . ARG A 1 150 ? 38.169 24.988 43.734 1.00 39.64 149 ARG A N 1
ATOM 988 C CA . ARG A 1 150 ? 38.110 24.884 45.206 1.00 38.44 149 ARG A CA 1
ATOM 989 C C . ARG A 1 150 ? 37.045 25.833 45.796 1.00 39.98 149 ARG A C 1
ATOM 990 O O . ARG A 1 150 ? 36.438 25.514 46.799 1.00 38.99 149 ARG A O 1
ATOM 993 N N . ALA A 1 151 ? 36.792 26.966 45.148 1.00 39.34 150 ALA A N 1
ATOM 994 C CA . ALA A 1 151 ? 35.813 27.947 45.618 1.00 35.31 150 ALA A CA 1
ATOM 995 C C . ALA A 1 151 ? 34.360 27.668 45.267 1.00 36.18 150 ALA A C 1
ATOM 996 O O . ALA A 1 151 ? 33.485 28.434 45.619 1.00 41.48 150 ALA A O 1
ATOM 998 N N . GLY A 1 152 ? 34.068 26.578 44.600 1.00 33.49 151 GLY A N 1
ATOM 999 C CA . GLY A 1 152 ? 32.689 26.274 44.268 1.00 35.09 151 GLY A CA 1
ATOM 1000 C C . GLY A 1 152 ? 32.275 26.580 42.843 1.00 35.46 151 GLY A C 1
ATOM 1001 O O . GLY A 1 152 ? 31.153 26.300 42.483 1.00 35.00 151 GLY A O 1
ATOM 1002 N N . PHE A 1 153 ? 33.157 27.176 42.039 1.00 35.53 152 PHE A N 1
ATOM 1003 C CA . PHE A 1 153 ? 32.832 27.441 40.647 1.00 34.01 152 PHE A CA 1
ATOM 1004 C C . PHE A 1 153 ? 32.866 26.136 39.888 1.00 33.80 152 PHE A C 1
ATOM 1005 O O . PHE A 1 153 ? 33.673 25.283 40.228 1.00 37.20 152 PHE A O 1
ATOM 1013 N N . SER A 1 154 ? 32.015 25.996 38.871 1.00 35.05 153 SER A N 1
ATOM 1014 C CA . SER A 1 154 ? 32.022 24.813 38.018 1.00 34.80 153 SER A CA 1
ATOM 1015 C C . SER A 1 154 ? 32.408 25.328 36.636 1.00 34.05 153 SER A C 1
ATOM 1016 O O . SER A 1 154 ? 32.041 26.443 36.281 1.00 31.68 153 SER A O 1
ATOM 1019 N N . ALA A 1 155 ? 33.198 24.545 35.896 1.00 33.88 154 ALA A N 1
ATOM 1020 C CA . ALA A 1 155 ? 33.606 24.890 34.546 1.00 33.68 154 ALA A CA 1
ATOM 1021 C C . ALA A 1 155 ? 32.381 24.646 33.695 1.00 32.46 154 ALA A C 1
ATOM 1022 O O . ALA A 1 155 ? 31.988 23.551 33.549 1.00 33.04 154 ALA A O 1
ATOM 1024 N N . GLU A 1 156 ? 31.747 25.677 33.167 1.00 30.01 155 GLU A N 1
ATOM 1025 C CA . GLU A 1 156 ? 30.553 25.476 32.366 1.00 30.06 155 GLU A CA 1
ATOM 1026 C C . GLU A 1 156 ? 30.781 25.388 30.860 1.00 34.71 155 GLU A C 1
ATOM 1027 O O . GLU A 1 156 ? 30.001 24.701 30.173 1.00 33.51 155 GLU A O 1
ATOM 1033 N N . ALA A 1 157 ? 31.816 26.082 30.359 1.00 33.97 156 ALA A N 1
ATOM 1034 C CA . ALA A 1 157 ? 32.117 26.135 28.927 1.00 31.85 156 ALA A CA 1
ATOM 1035 C C . ALA A 1 157 ? 33.614 26.195 28.670 1.00 32.91 156 ALA A C 1
ATOM 1036 O O . ALA A 1 157 ? 34.3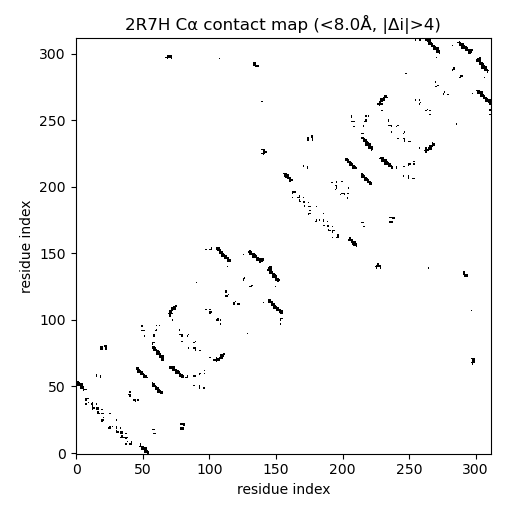53 26.682 29.492 1.00 31.78 156 ALA A O 1
ATOM 1038 N N . VAL A 1 158 ? 34.040 25.633 27.538 1.00 35.40 157 VAL A N 1
ATOM 1039 C CA . VAL A 1 158 ? 35.432 25.681 27.047 1.00 32.12 157 VAL A CA 1
ATOM 1040 C C . VAL A 1 158 ? 35.342 26.138 25.605 1.00 31.32 157 VAL A C 1
ATOM 1041 O O . VAL A 1 158 ? 34.571 25.555 24.846 1.00 29.93 157 VAL A O 1
ATOM 1045 N N . LEU A 1 159 ? 35.937 27.301 25.284 1.00 26.83 158 LEU A N 1
ATOM 1046 C CA . LEU A 1 159 ? 36.004 27.790 23.937 1.00 26.04 158 LEU A CA 1
ATOM 1047 C C . LEU A 1 159 ? 37.436 27.492 23.481 1.00 30.36 158 LEU A C 1
ATOM 1048 O O . LEU A 1 159 ? 38.407 28.073 23.967 1.00 28.99 158 LEU A O 1
ATOM 1053 N N . LYS A 1 160 ? 37.547 26.528 22.580 1.00 34.21 159 LYS A N 1
ATOM 1054 C CA . LYS A 1 160 ? 38.858 26.072 22.132 1.00 36.10 159 LYS A CA 1
ATOM 1055 C C . LYS A 1 160 ? 39.687 27.088 21.355 1.00 26.86 159 LYS A C 1
ATOM 1056 O O . LYS A 1 160 ? 39.193 27.801 20.502 1.00 31.51 159 LYS A O 1
ATOM 1062 N N . ALA A 1 161 ? 40.954 27.199 21.736 1.00 24.00 160 ALA A N 1
ATOM 1063 C CA . ALA A 1 161 ? 41.952 28.010 21.083 1.00 21.55 160 ALA A CA 1
ATOM 1064 C C . ALA A 1 161 ? 41.438 29.376 21.083 1.00 23.97 160 ALA A C 1
ATOM 1065 O O . ALA A 1 161 ? 41.677 30.155 20.136 1.00 30.75 160 ALA A O 1
ATOM 1067 N N . PH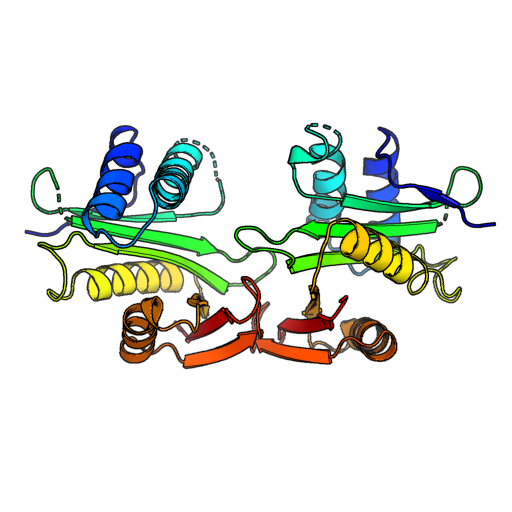E A 1 162 ? 40.734 29.726 22.150 1.00 24.48 161 PHE A N 1
ATOM 1068 C CA . PHE A 1 162 ? 40.203 31.155 22.164 1.00 14.34 161 PHE A CA 1
ATOM 1069 C C . PHE A 1 162 ? 41.178 32.307 22.245 1.00 30.98 161 PHE A C 1
ATOM 1070 O O . PHE A 1 162 ? 40.988 33.352 21.541 1.00 22.59 161 PHE A O 1
ATOM 1078 N N . TYR A 1 163 ? 42.138 32.241 23.148 1.00 32.30 162 TYR A N 1
ATOM 1079 C CA . TYR A 1 163 ? 43.023 33.410 23.267 1.00 27.22 162 TYR A CA 1
ATOM 1080 C C . TYR A 1 163 ? 44.098 33.476 22.164 1.00 29.25 162 TYR A C 1
ATOM 1081 O O . TYR A 1 163 ? 44.619 34.520 21.872 1.00 30.59 162 TYR A O 1
ATOM 1090 N N . ARG A 1 164 ? 44.458 32.331 21.605 1.00 30.30 163 ARG A N 1
ATOM 1091 C CA . ARG A 1 164 ? 45.459 32.198 20.527 1.00 32.88 163 ARG A CA 1
ATOM 1092 C C . ARG A 1 164 ? 45.486 30.723 20.248 1.00 32.78 163 ARG A C 1
ATOM 1093 O O . ARG A 1 164 ? 44.828 29.961 20.962 1.00 28.15 163 ARG A O 1
ATOM 1101 N N . ALA A 1 165 ? 46.253 30.316 19.239 1.00 33.81 164 ALA A N 1
ATOM 1102 C CA . ALA A 1 165 ? 46.350 28.920 18.884 1.00 33.78 164 ALA A CA 1
ATOM 1103 C C . ALA A 1 165 ? 46.764 28.126 20.131 1.00 32.77 164 ALA A C 1
ATOM 1104 O O . ALA A 1 165 ? 47.618 28.571 20.905 1.00 31.19 164 ALA A O 1
ATOM 1106 N N . GLY A 1 166 ? 46.079 27.002 20.348 1.00 34.25 165 GLY A N 1
ATOM 1107 C CA . GLY A 1 166 ? 46.289 26.137 21.475 1.00 34.23 165 GLY A CA 1
ATOM 1108 C C . GLY A 1 166 ? 45.989 26.640 22.891 1.00 34.13 165 GLY A C 1
ATOM 1109 O O . GLY A 1 166 ? 46.256 25.923 23.838 1.00 37.48 165 GLY A O 1
ATOM 1110 N N . ASP A 1 167 ? 45.415 27.843 23.044 1.00 35.35 166 ASP A N 1
ATOM 1111 C CA . ASP A 1 167 ? 45.150 28.466 24.360 1.00 32.94 166 ASP A CA 1
ATOM 1112 C C . ASP A 1 167 ? 43.633 28.605 24.550 1.00 31.84 166 ASP A C 1
ATOM 1113 O O . ASP A 1 167 ? 43.046 29.577 24.196 1.00 26.46 166 ASP A O 1
ATOM 1118 N N . ASP A 1 168 ? 43.009 27.619 25.153 1.00 30.85 167 ASP A N 1
ATOM 1119 C CA . ASP A 1 168 ? 41.564 27.647 25.335 1.00 29.85 167 ASP A CA 1
ATOM 1120 C C . ASP A 1 168 ? 41.101 28.514 26.489 1.00 23.86 167 ASP A C 1
ATOM 1121 O O . ASP A 1 168 ? 41.830 28.629 27.483 1.00 23.87 167 ASP A O 1
ATOM 1126 N N . LYS A 1 169 ? 39.871 29.049 26.412 1.00 32.76 168 LYS A N 1
ATOM 1127 C CA . LYS A 1 169 ? 39.274 29.827 27.495 1.00 30.02 168 LYS A CA 1
ATOM 1128 C C . LYS A 1 169 ? 38.283 28.909 28.213 1.00 33.63 168 LYS A C 1
ATOM 1129 O O . LYS A 1 169 ? 37.473 28.287 27.563 1.00 34.12 168 LYS A O 1
ATOM 1135 N N . ILE A 1 170 ? 38.375 28.799 29.543 1.00 34.03 169 ILE A N 1
ATOM 1136 C CA . ILE A 1 170 ? 37.461 27.983 30.371 1.00 31.76 169 ILE A CA 1
ATOM 1137 C C . ILE A 1 170 ? 36.581 29.049 31.071 1.00 30.98 169 ILE A C 1
ATOM 1138 O O . ILE A 1 170 ? 37.137 29.976 31.616 1.00 25.02 169 ILE A O 1
ATOM 1143 N N . ILE A 1 171 ? 35.252 28.926 31.002 1.00 30.38 170 ILE A N 1
ATOM 1144 C CA . ILE A 1 171 ? 34.314 29.871 31.621 1.00 30.17 170 ILE A CA 1
ATOM 1145 C C . ILE A 1 171 ? 33.796 29.139 32.873 1.00 29.21 170 ILE A C 1
ATOM 1146 O O . ILE A 1 171 ? 33.243 28.002 32.791 1.00 27.25 170 ILE A O 1
ATOM 1151 N N . TYR A 1 172 ? 34.071 29.758 34.035 1.00 28.62 171 TYR A N 1
ATOM 1152 C CA . TYR A 1 172 ? 33.687 29.179 35.345 1.00 29.58 171 TYR A CA 1
ATOM 1153 C C . TYR A 1 172 ? 32.456 29.878 35.855 1.00 29.16 171 TYR A C 1
ATOM 1154 O O . TYR A 1 172 ? 32.388 31.084 35.819 1.00 25.94 171 TYR A O 1
ATOM 1163 N N . ARG A 1 173 ? 31.512 29.101 36.358 1.00 26.52 172 ARG A N 1
ATOM 1164 C CA . ARG A 1 173 ? 30.244 29.584 36.887 1.00 26.99 172 ARG A CA 1
ATOM 1165 C C . ARG A 1 173 ? 30.081 29.386 38.424 1.00 28.89 172 ARG A C 1
ATOM 1166 O O . ARG A 1 173 ? 30.299 28.297 38.937 1.00 29.71 172 ARG A O 1
ATOM 1174 N N . LEU A 1 174 ? 29.656 30.450 39.101 1.00 29.83 173 LEU A N 1
ATOM 1175 C CA . LEU A 1 174 ? 29.325 30.418 40.543 1.00 30.08 173 LEU A CA 1
ATOM 1176 C C . LEU A 1 174 ? 27.903 30.956 40.730 1.00 28.74 173 LEU A C 1
ATOM 1177 O O . LEU A 1 174 ? 27.630 32.137 40.479 1.00 28.42 173 LEU A O 1
ATOM 1182 N N . GLU A 1 175 ? 26.984 30.107 41.147 1.00 30.60 174 GLU A N 1
ATOM 1183 C CA . GLU A 1 175 ? 25.595 30.520 41.468 1.00 32.45 174 GLU A CA 1
ATOM 1184 C C . GLU A 1 175 ? 25.700 31.137 42.860 1.00 30.81 174 GLU A C 1
ATOM 1185 O O . GLU A 1 175 ? 26.091 30.437 43.802 1.00 34.36 174 GLU A O 1
ATOM 1191 N N . VAL A 1 176 ? 25.426 32.435 43.001 1.00 33.61 175 VAL A N 1
ATOM 1192 C CA . VAL A 1 176 ? 25.595 33.120 44.296 1.00 34.78 175 VAL A CA 1
ATOM 1193 C C . VAL A 1 176 ? 24.378 33.122 45.231 1.00 39.22 175 VAL A C 1
ATOM 1194 O O . VAL A 1 176 ? 24.532 33.391 46.422 1.00 41.40 175 VAL A O 1
ATOM 1198 N N . ALA A 1 177 ? 23.195 32.924 44.681 1.00 41.48 176 ALA A N 1
ATOM 1199 C CA . ALA A 1 177 ? 21.965 32.882 45.476 1.00 46.97 176 ALA A CA 1
ATOM 1200 C C . ALA A 1 177 ? 21.153 31.816 44.807 1.00 49.39 176 ALA A C 1
ATOM 1201 O O . ALA A 1 177 ? 21.611 31.378 43.743 1.00 48.03 176 ALA A O 1
ATOM 1204 N N . ALA B 1 19 ? 20.627 46.334 -6.782 1.00 55.86 18 ALA B N 1
ATOM 1205 C CA . ALA B 1 19 ? 22.096 46.246 -6.598 1.00 54.75 18 ALA B CA 1
ATOM 1206 C C . ALA B 1 19 ? 22.480 46.718 -5.184 1.00 54.71 18 ALA B C 1
ATOM 1207 O O . ALA B 1 19 ? 22.313 47.902 -4.843 1.00 55.52 18 ALA B O 1
ATOM 1209 N N . VAL B 1 20 ? 22.962 45.787 -4.358 1.00 53.62 19 VAL B N 1
ATOM 1210 C CA . VAL B 1 20 ? 23.402 46.100 -3.001 1.00 50.62 19 VAL B CA 1
ATOM 1211 C C . VAL B 1 20 ? 24.889 46.412 -3.032 1.00 48.59 19 VAL B C 1
ATOM 1212 O O . VAL B 1 20 ? 25.651 45.663 -3.662 1.00 50.85 19 VAL B O 1
ATOM 1216 N N . ALA B 1 21 ? 25.305 47.509 -2.395 1.00 44.81 20 ALA B N 1
ATOM 1217 C CA . ALA B 1 21 ? 26.735 47.874 -2.298 1.00 42.49 20 ALA B CA 1
ATOM 1218 C C . ALA B 1 21 ? 27.174 47.714 -0.829 1.00 39.44 20 ALA B C 1
ATOM 1219 O O . ALA B 1 21 ? 26.443 48.125 0.075 1.00 37.32 20 ALA B O 1
ATOM 1221 N N . PHE B 1 22 ? 28.352 47.137 -0.604 1.00 38.57 21 PHE B N 1
ATOM 1222 C CA . PHE B 1 22 ? 28.912 46.956 0.747 1.00 40.41 21 PHE B CA 1
ATOM 1223 C C . PHE B 1 22 ? 29.940 48.053 0.998 1.00 42.72 21 PHE B C 1
ATOM 1224 O O . PHE B 1 22 ? 30.812 48.273 0.160 1.00 47.89 21 PHE B O 1
ATOM 1232 N N . ARG B 1 23 ? 29.808 48.763 2.117 1.00 40.75 22 ARG B N 1
ATOM 1233 C CA . ARG B 1 23 ? 30.705 49.871 2.467 1.00 40.35 22 ARG B CA 1
ATOM 1234 C C . ARG B 1 23 ? 31.235 49.660 3.879 1.00 39.79 22 ARG B C 1
ATOM 1235 O O . ARG B 1 23 ? 30.478 49.284 4.759 1.00 41.20 22 ARG B O 1
ATOM 1243 N N . ARG B 1 24 ? 32.527 49.885 4.072 1.00 40.12 23 ARG B N 1
ATOM 1244 C CA . ARG B 1 24 ? 33.176 49.773 5.376 1.00 41.21 23 ARG B CA 1
ATOM 1245 C C . ARG B 1 24 ? 33.437 51.112 6.040 1.00 42.81 23 ARG B C 1
ATOM 1246 O O . ARG B 1 24 ? 33.625 51.149 7.247 1.00 39.46 23 ARG B O 1
ATOM 1254 N N . GLN B 1 25 ? 33.505 52.195 5.264 1.00 44.61 24 GLN B N 1
ATOM 1255 C CA . GLN B 1 25 ? 33.787 53.529 5.809 1.00 49.20 24 GLN B CA 1
ATOM 1256 C C . GLN B 1 25 ? 32.587 54.048 6.573 1.00 45.93 24 GLN B C 1
ATOM 1257 O O . GLN B 1 25 ? 31.505 53.990 6.049 1.00 43.94 24 GLN B O 1
ATOM 1263 N N . VAL B 1 26 ? 32.794 54.556 7.792 1.00 45.14 25 VAL B N 1
ATOM 1264 C CA . VAL B 1 26 ? 31.714 55.086 8.609 1.00 46.12 25 VAL B CA 1
ATOM 1265 C C . VAL B 1 26 ? 31.604 56.566 8.307 1.00 48.84 25 VAL B C 1
ATOM 1266 O O . VAL B 1 26 ? 32.599 57.287 8.377 1.00 48.47 25 VAL B O 1
ATOM 1270 N N . LEU B 1 27 ? 30.399 56.995 7.946 1.00 51.08 26 LEU B N 1
ATOM 1271 C CA . LEU B 1 27 ? 30.098 58.375 7.630 1.00 53.48 26 LEU B CA 1
ATOM 1272 C C . LEU B 1 27 ? 29.209 58.931 8.753 1.00 55.14 26 LEU B C 1
ATOM 1273 O O . LEU B 1 27 ? 28.652 58.158 9.533 1.00 55.73 26 LEU B O 1
ATOM 1278 N N . PRO B 1 28 ? 29.095 60.271 8.867 1.00 56.40 27 PRO B N 1
ATOM 1279 C CA . PRO B 1 28 ? 28.222 60.887 9.904 1.00 56.75 27 PRO B CA 1
ATOM 1280 C C . PRO B 1 28 ? 26.724 60.485 9.852 1.00 56.66 27 PRO B C 1
ATOM 1281 O O . PRO B 1 28 ? 26.066 60.414 10.905 1.00 57.93 27 PRO B O 1
ATOM 1285 N N . GLN B 1 29 ? 26.211 60.217 8.645 1.00 55.37 28 GLN B N 1
ATOM 1286 C CA . GLN B 1 29 ? 24.830 59.779 8.439 1.00 53.97 28 GLN B CA 1
ATOM 1287 C C . GLN B 1 29 ? 24.517 58.392 9.035 1.00 53.95 28 GLN B C 1
ATOM 1288 O O . GLN B 1 29 ? 23.365 58.094 9.362 1.00 54.01 28 GLN B O 1
ATOM 1290 N N . ASP B 1 30 ? 25.549 57.567 9.209 1.00 51.73 29 ASP B N 1
ATOM 1291 C CA . ASP B 1 30 ? 25.395 56.185 9.679 1.00 49.80 29 ASP B CA 1
ATOM 1292 C C . ASP B 1 30 ? 24.826 55.878 11.072 1.00 48.29 29 ASP B C 1
ATOM 1293 O O . ASP B 1 30 ? 24.067 54.901 11.214 1.00 44.98 29 ASP B O 1
ATOM 1298 N N . ALA B 1 31 ? 25.215 56.670 12.070 1.00 48.02 30 ALA B N 1
ATOM 1299 C CA . ALA B 1 31 ? 24.753 56.501 13.457 1.00 48.45 30 ALA B CA 1
ATOM 1300 C C . ALA B 1 31 ? 23.224 56.452 13.550 1.00 48.52 30 ALA B C 1
ATOM 1301 O O . ALA B 1 31 ? 22.671 55.546 14.172 1.00 49.17 30 ALA B O 1
ATOM 1303 N N . LEU B 1 32 ? 22.554 57.395 12.896 1.00 49.05 31 LEU B N 1
ATOM 1304 C CA . LEU B 1 32 ? 21.098 57.436 12.912 1.00 48.20 31 LEU B CA 1
ATOM 1305 C C . LEU B 1 32 ? 20.481 56.379 11.971 1.00 47.13 31 LEU B C 1
ATOM 1306 O O . LEU B 1 32 ? 19.438 55.814 12.301 1.00 46.31 31 LEU B O 1
ATOM 1311 N N . LEU B 1 33 ? 21.120 56.114 10.817 1.00 46.27 32 LEU B N 1
ATOM 1312 C CA . LEU B 1 33 ? 20.648 55.094 9.853 1.00 43.79 32 LEU B CA 1
ATOM 1313 C C . LEU B 1 33 ? 20.695 53.730 10.506 1.00 42.09 32 LEU B C 1
ATOM 1314 O O . LEU B 1 33 ? 19.791 52.917 10.296 1.00 43.97 32 LEU B O 1
ATOM 1319 N N . VAL B 1 34 ? 21.769 53.472 11.259 1.00 40.71 33 VAL B N 1
ATOM 1320 C CA . VAL B 1 34 ? 21.932 52.217 12.001 1.00 39.29 33 VAL B CA 1
ATOM 1321 C C . VAL B 1 34 ? 20.832 52.094 13.054 1.00 39.00 33 VAL B C 1
ATOM 1322 O O . VAL B 1 34 ? 20.197 51.028 13.195 1.00 34.85 33 VAL B O 1
ATOM 1326 N N . ARG B 1 35 ? 20.603 53.184 13.776 1.00 38.38 34 ARG B N 1
ATOM 1327 C CA . ARG B 1 35 ? 19.559 53.175 14.803 1.00 39.19 34 ARG B CA 1
ATOM 1328 C C . ARG B 1 35 ? 18.233 52.798 14.173 1.00 37.40 34 ARG B C 1
ATOM 1329 O O . ARG B 1 35 ? 17.578 51.895 14.663 1.00 40.82 34 ARG B O 1
ATOM 1337 N N . ARG B 1 36 ? 17.864 53.439 13.068 1.00 38.00 35 ARG B N 1
ATOM 1338 C CA . ARG B 1 36 ? 16.600 53.123 12.379 1.00 37.48 35 ARG B CA 1
ATOM 1339 C C . ARG B 1 36 ? 16.549 51.667 11.874 1.00 38.90 35 ARG B C 1
ATOM 1340 O O . ARG B 1 36 ? 15.495 51.036 11.958 1.00 35.69 35 ARG B O 1
ATOM 1342 N N . VAL B 1 37 ? 17.693 51.113 11.426 1.00 40.03 36 VAL B N 1
ATOM 1343 C CA . VAL B 1 37 ? 17.743 49.720 10.978 1.00 38.37 36 VAL B CA 1
ATOM 1344 C C . VAL B 1 37 ? 17.431 48.853 12.174 1.00 37.78 36 VAL B C 1
ATOM 1345 O O . VAL B 1 37 ? 16.556 47.991 12.108 1.00 40.10 36 VAL B O 1
ATOM 1349 N N . VAL B 1 38 ? 18.165 49.094 13.258 1.00 35.98 37 VAL B N 1
ATOM 1350 C CA . VAL B 1 38 ? 18.012 48.356 14.508 1.00 36.85 37 VAL B CA 1
ATOM 1351 C C . VAL B 1 38 ? 16.588 48.413 15.082 1.00 37.89 37 VAL B C 1
ATOM 1352 O O . VAL B 1 38 ? 16.061 47.401 15.560 1.00 39.28 37 VAL B O 1
ATOM 1356 N N . GLU B 1 39 ? 15.992 49.600 15.040 1.00 39.04 38 GLU B N 1
ATOM 1357 C CA . GLU B 1 39 ? 14.616 49.812 15.523 1.00 38.55 38 GLU B CA 1
ATOM 1358 C C . GLU B 1 39 ? 13.585 49.124 14.671 1.00 39.65 38 GLU B C 1
ATOM 1359 O O . GLU B 1 39 ? 12.572 48.730 15.196 1.00 43.10 38 GLU B O 1
ATOM 1365 N N . SER B 1 40 ? 13.845 48.958 13.374 1.00 40.78 39 SER B N 1
ATOM 1366 C CA . SER B 1 40 ? 12.925 48.271 12.474 1.00 39.96 39 SER B CA 1
ATOM 1367 C C . SER B 1 40 ? 12.837 46.745 12.690 1.00 43.43 39 SER B C 1
ATOM 1368 O O . SER B 1 40 ? 11.857 46.127 12.294 1.00 46.28 39 SER B O 1
ATOM 1371 N N . THR B 1 41 ? 13.817 46.146 13.355 1.00 46.02 40 THR B N 1
ATOM 1372 C CA . THR B 1 41 ? 13.835 44.685 13.566 1.00 47.60 40 THR B CA 1
ATOM 1373 C C . THR B 1 41 ? 13.048 44.124 14.747 1.00 49.29 40 THR B C 1
ATOM 1374 O O . THR B 1 41 ? 12.678 42.959 14.698 1.00 50.88 40 THR B O 1
ATOM 1378 N N . GLY B 1 42 ? 12.839 44.903 15.814 1.00 49.69 41 GLY B N 1
ATOM 1379 C CA . GLY B 1 42 ? 12.122 44.405 17.009 1.00 50.08 41 GLY B CA 1
ATOM 1380 C C . GLY B 1 42 ? 12.963 43.566 17.990 1.00 50.47 41 GLY B C 1
ATOM 1381 O O . GLY B 1 42 ? 12.445 43.012 18.954 1.00 51.25 41 GLY B O 1
ATOM 1382 N N . PHE B 1 43 ? 14.259 43.462 17.747 1.00 50.83 42 PHE B N 1
ATOM 1383 C CA . PHE B 1 43 ? 15.164 42.717 18.611 1.00 50.02 42 PHE B CA 1
ATOM 1384 C C . PHE B 1 43 ? 15.978 43.652 19.487 1.00 49.94 42 PHE B C 1
ATOM 1385 O O . PHE B 1 43 ? 16.829 43.195 20.258 1.00 52.20 42 PHE B O 1
ATOM 1393 N N . PHE B 1 44 ? 15.707 44.946 19.416 1.00 45.86 43 PHE B N 1
ATOM 1394 C CA . PHE B 1 44 ? 16.471 45.889 20.178 1.00 45.82 43 PHE B CA 1
ATOM 1395 C C . PHE B 1 44 ? 15.569 46.762 21.028 1.00 44.58 43 PHE B C 1
ATOM 1396 O O . PHE B 1 44 ? 14.751 47.493 20.495 1.00 45.70 43 PHE B O 1
ATOM 1404 N N . THR B 1 45 ? 15.740 46.680 22.339 1.00 42.52 44 THR B N 1
ATOM 1405 C CA . THR B 1 45 ? 15.016 47.525 23.244 1.00 42.60 44 THR B CA 1
ATOM 1406 C C . THR B 1 45 ? 15.662 48.905 23.015 1.00 39.93 44 THR B C 1
ATOM 1407 O O 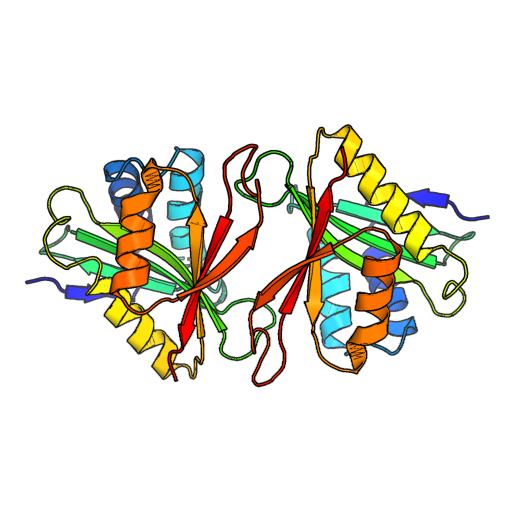. THR B 1 45 ? 16.724 49.006 22.388 1.00 40.17 44 THR B O 1
ATOM 1411 N N . PRO B 1 46 ? 15.019 49.978 23.455 1.00 38.07 45 PRO B N 1
ATOM 1412 C CA . PRO B 1 46 ? 15.675 51.271 23.254 1.00 39.32 45 PRO B CA 1
ATOM 1413 C C . PRO B 1 46 ? 17.119 51.336 23.751 1.00 40.78 45 PRO B C 1
ATOM 1414 O O . PRO B 1 46 ? 17.953 51.962 23.113 1.00 40.70 45 PRO B O 1
ATOM 1418 N N . GLU B 1 47 ? 17.385 50.668 24.873 1.00 43.50 46 GLU B N 1
ATOM 1419 C CA . GLU B 1 47 ? 18.697 50.603 25.507 1.00 47.34 46 GLU B CA 1
ATOM 1420 C C . GLU B 1 47 ? 19.691 49.893 24.558 1.00 43.29 46 GLU B C 1
ATOM 1421 O O . GLU B 1 47 ? 20.824 50.320 24.396 1.00 42.63 46 GLU B O 1
ATOM 1427 N N . GLU B 1 48 ? 19.228 48.846 23.897 1.00 42.01 47 GLU B N 1
ATOM 1428 C CA . GLU B 1 48 ? 20.022 48.116 22.928 1.00 41.89 47 GLU B CA 1
ATOM 1429 C C . GLU B 1 48 ? 20.213 48.941 21.648 1.00 40.26 47 GLU B C 1
ATOM 1430 O O . GLU B 1 48 ? 21.286 48.891 21.062 1.00 43.99 47 GLU B O 1
ATOM 1436 N N . ALA B 1 49 ? 19.190 49.667 21.189 1.00 36.70 48 ALA B N 1
ATOM 1437 C CA . ALA B 1 49 ? 19.318 50.528 20.017 1.00 33.32 48 ALA B CA 1
ATOM 1438 C C . ALA B 1 49 ? 20.330 51.661 20.341 1.00 36.19 48 ALA B C 1
ATOM 1439 O O . ALA B 1 49 ? 21.066 52.134 19.456 1.00 35.53 48 ALA B O 1
ATOM 1441 N N . ASP B 1 50 ? 20.376 52.099 21.603 1.00 39.45 49 ASP B N 1
ATOM 1442 C CA . ASP B 1 50 ? 21.345 53.126 22.032 1.00 41.39 49 ASP B CA 1
ATOM 1443 C C . ASP B 1 50 ? 22.752 52.608 21.896 1.00 40.17 49 ASP B C 1
ATOM 1444 O O . ASP B 1 50 ? 23.647 53.348 21.485 1.00 40.68 49 ASP B O 1
ATOM 1449 N N . VAL B 1 51 ? 22.950 51.356 22.298 1.00 39.86 50 VAL B N 1
ATOM 1450 C CA . VAL B 1 51 ? 24.257 50.717 22.184 1.00 42.86 50 VAL B CA 1
ATOM 1451 C C . VAL B 1 51 ? 24.624 50.674 20.682 1.00 44.87 50 VAL B C 1
ATOM 1452 O O . VAL B 1 51 ? 25.675 51.191 20.293 1.00 45.97 50 VAL B O 1
ATOM 1456 N N . ALA B 1 52 ? 23.714 50.142 19.857 1.00 43.82 51 ALA B N 1
ATOM 1457 C CA . ALA B 1 52 ? 23.918 50.041 18.404 1.00 43.62 51 ALA B CA 1
ATOM 1458 C C . ALA B 1 52 ? 24.408 51.355 17.800 1.00 43.36 51 ALA B C 1
ATOM 1459 O O . ALA B 1 52 ? 25.397 51.368 17.068 1.00 44.95 51 ALA B O 1
ATOM 1461 N N . GLN B 1 53 ? 23.771 52.460 18.177 1.00 44.27 52 GLN B N 1
ATOM 1462 C CA . GLN B 1 53 ? 24.149 53.782 17.687 1.00 44.94 52 GLN B CA 1
ATOM 1463 C C . GLN B 1 53 ? 25.457 54.297 18.292 1.00 45.75 52 GLN B C 1
ATOM 1464 O O . GLN B 1 53 ? 26.246 54.933 17.581 1.00 44.43 52 GLN B O 1
ATOM 1470 N N . GLU B 1 54 ? 25.683 54.029 19.582 1.00 46.25 53 GLU B N 1
ATOM 1471 C CA . GLU B 1 54 ? 26.898 54.493 20.279 1.00 47.57 53 GLU B CA 1
ATOM 1472 C C . GLU B 1 54 ? 28.176 53.941 19.646 1.00 48.42 53 GLU B C 1
ATOM 1473 O O . GLU B 1 54 ? 29.162 54.679 19.511 1.00 51.13 53 GLU B O 1
ATOM 1475 N N . LEU B 1 55 ? 28.152 52.664 19.246 1.00 46.84 54 LEU B N 1
ATOM 1476 C CA . LEU B 1 55 ? 29.298 52.022 18.579 1.00 44.32 54 LEU B CA 1
ATOM 1477 C C . LEU B 1 55 ? 29.687 52.744 17.282 1.00 44.33 54 LEU B C 1
ATOM 1478 O O . LEU B 1 55 ? 30.861 52.819 16.957 1.00 44.09 54 LEU B O 1
ATOM 1483 N N . VAL B 1 56 ? 28.694 53.240 16.539 1.00 43.87 55 VAL B N 1
ATOM 1484 C CA . VAL B 1 56 ? 28.938 53.955 15.295 1.00 44.90 55 VAL B CA 1
ATOM 1485 C C . VAL B 1 56 ? 29.538 55.329 15.613 1.00 47.07 55 VAL B C 1
ATOM 1486 O O . VAL B 1 56 ? 30.432 55.803 14.901 1.00 45.96 55 VAL B O 1
ATOM 1490 N N . ASP B 1 57 ? 29.035 55.961 16.671 1.00 50.41 56 ASP B N 1
ATOM 1491 C CA . ASP B 1 57 ? 29.541 57.261 17.113 1.00 53.67 56 ASP B CA 1
ATOM 1492 C C . ASP B 1 57 ? 30.981 57.160 17.630 1.00 54.74 56 ASP B C 1
ATOM 1493 O O . ASP B 1 57 ? 31.795 58.018 17.295 1.00 56.00 56 ASP B O 1
ATOM 1498 N N . GLU B 1 58 ? 31.302 56.129 18.421 1.00 55.93 57 GLU B N 1
ATOM 1499 C CA . GLU B 1 58 ? 32.682 55.943 18.920 1.00 56.46 57 GLU B CA 1
ATOM 1500 C C . GLU B 1 58 ? 33.665 55.736 17.741 1.00 57.62 57 GLU B C 1
ATOM 1501 O O . GLU B 1 58 ? 34.816 56.174 17.828 1.00 57.53 57 GLU B O 1
ATOM 1504 N N . HIS B 1 59 ? 33.219 55.079 16.660 1.00 57.67 58 HIS B N 1
ATOM 1505 C CA . HIS B 1 59 ? 34.059 54.892 15.467 1.00 58.29 58 HIS B CA 1
ATOM 1506 C C . HIS B 1 59 ? 34.254 56.261 14.806 1.00 60.43 58 HIS B C 1
ATOM 1507 O O . HIS B 1 59 ? 35.309 56.511 14.224 1.00 60.58 58 HIS B O 1
ATOM 1514 N N . LEU B 1 60 ? 33.226 57.115 14.849 1.00 60.86 59 LEU B N 1
ATOM 1515 C CA . LEU B 1 60 ? 33.341 58.479 14.320 1.00 62.68 59 LEU B CA 1
ATOM 1516 C C . LEU B 1 60 ? 34.201 59.385 15.230 1.00 63.05 59 LEU B C 1
ATOM 1517 O O . LEU B 1 60 ? 34.925 60.227 14.706 1.00 62.59 59 LEU B O 1
ATOM 1527 N N . HIS B 1 62 ? 36.751 58.377 17.217 1.00 65.55 61 HIS B N 1
ATOM 1528 C CA . HIS B 1 62 ? 38.083 57.777 17.407 1.00 65.37 61 HIS B CA 1
ATOM 1529 C C . HIS B 1 62 ? 38.634 57.248 16.078 1.00 66.32 61 HIS B C 1
ATOM 1530 O 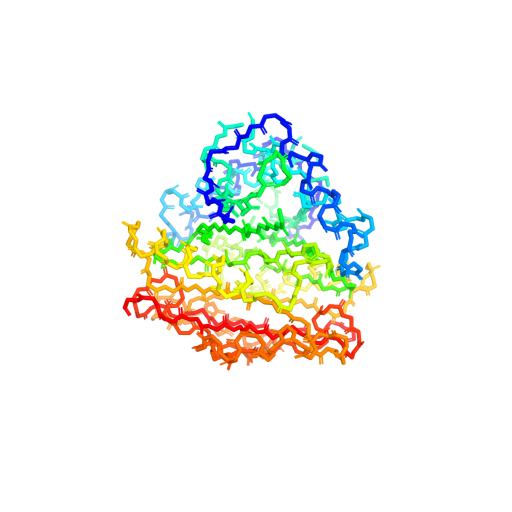O . HIS B 1 62 ? 39.666 57.730 15.602 1.00 67.55 61 HIS B O 1
ATOM 1537 N N . GLY B 1 63 ? 37.933 56.286 15.474 1.00 66.54 62 GLY B N 1
ATOM 1538 C CA . GLY B 1 63 ? 38.334 55.651 14.198 1.00 65.04 62 GLY B CA 1
ATOM 1539 C C . GLY B 1 63 ? 38.437 54.177 14.499 1.00 64.34 62 GLY B C 1
ATOM 1540 O O . GLY B 1 63 ? 37.737 53.692 15.387 1.00 62.30 62 GLY B O 1
ATOM 1541 N N . ALA B 1 64 ? 39.325 53.469 13.795 1.00 64.83 63 ALA B N 1
ATOM 1542 C CA . ALA B 1 64 ? 39.544 52.030 14.035 1.00 63.57 63 ALA B CA 1
ATOM 1543 C C . ALA B 1 64 ? 39.897 51.739 15.510 1.00 62.20 63 ALA B C 1
ATOM 1544 O O . ALA B 1 64 ? 39.556 50.676 16.022 1.00 62.87 63 ALA B O 1
ATOM 1545 N N . ALA B 1 65 ? 40.551 52.704 16.177 1.00 61.28 64 ALA B N 1
ATOM 1546 C CA . ALA B 1 65 ? 40.953 52.633 17.582 1.00 58.66 64 ALA B CA 1
ATOM 1547 C C . ALA B 1 65 ? 39.920 52.117 18.576 1.00 57.38 64 ALA B C 1
ATOM 1548 O O . ALA B 1 65 ? 40.283 51.475 19.559 1.00 56.97 64 ALA B O 1
ATOM 1549 N N . CYS B 1 66 ? 38.638 52.384 18.332 1.00 56.47 65 CYS B N 1
ATOM 1550 C CA . CYS B 1 66 ? 37.579 51.899 19.224 1.00 55.77 65 CYS B CA 1
ATOM 1551 C C . CYS B 1 66 ? 37.393 50.343 19.164 1.00 54.37 65 CYS B C 1
ATOM 1552 O O . CYS B 1 66 ? 36.775 49.753 20.054 1.00 54.63 65 CYS B O 1
ATOM 1555 N N . GLY B 1 67 ? 37.907 49.687 18.127 1.00 53.24 66 GLY B N 1
ATOM 1556 C CA . GLY B 1 67 ? 37.781 48.235 17.989 1.00 53.07 66 GLY B CA 1
ATOM 1557 C C . GLY B 1 67 ? 36.437 47.726 17.479 1.00 51.86 66 GLY B C 1
ATOM 1558 O O . GLY B 1 67 ? 36.124 46.545 17.656 1.00 53.25 66 GLY B O 1
ATOM 1559 N N . TYR B 1 68 ? 35.655 48.612 16.866 1.00 48.61 67 TYR B N 1
ATOM 1560 C CA . TYR B 1 68 ? 34.351 48.282 16.312 1.00 46.91 67 TYR B CA 1
ATOM 1561 C C . TYR B 1 68 ? 34.434 48.562 14.810 1.00 44.30 67 TYR B C 1
ATOM 1562 O O . TYR B 1 68 ? 34.712 49.677 14.396 1.00 45.96 67 TYR B O 1
ATOM 1571 N N . HIS B 1 69 ? 34.183 47.522 14.026 1.00 40.89 68 HIS B N 1
ATOM 1572 C CA . HIS B 1 69 ? 34.198 47.549 12.583 1.00 39.18 68 HIS B CA 1
ATOM 1573 C C . HIS B 1 69 ? 32.788 47.305 12.096 1.00 35.42 68 HIS B C 1
ATOM 1574 O O . HIS B 1 69 ? 31.982 46.664 12.783 1.00 35.93 68 HIS B O 1
ATOM 1581 N N . PHE B 1 70 ? 32.529 47.781 10.884 1.00 35.70 69 PHE B N 1
ATOM 1582 C CA . PHE B 1 70 ? 31.219 47.734 10.256 1.00 36.93 69 PHE B CA 1
ATOM 1583 C C . PHE B 1 70 ? 31.246 47.381 8.781 1.00 37.62 69 PHE B C 1
ATOM 1584 O O . PHE B 1 70 ? 32.209 47.711 8.096 1.00 37.57 69 PHE B O 1
ATOM 1592 N N . VAL B 1 71 ? 30.191 46.691 8.322 1.00 36.04 70 VAL B N 1
ATOM 1593 C CA . VAL B 1 71 ? 29.970 46.414 6.868 1.00 34.06 70 VAL B CA 1
ATOM 1594 C C . VAL B 1 71 ? 28.512 46.858 6.683 1.00 33.21 70 VAL B C 1
ATOM 1595 O O . VAL B 1 71 ? 27.613 46.280 7.297 1.00 31.58 70 VAL B O 1
ATOM 1599 N N . PHE B 1 72 ? 28.292 47.937 5.933 1.00 35.72 71 PHE B N 1
ATOM 1600 C CA . PHE B 1 72 ? 26.956 48.467 5.674 1.00 37.36 71 PHE B CA 1
ATOM 1601 C C . PHE B 1 72 ? 26.488 48.041 4.281 1.00 39.15 71 PHE B C 1
ATOM 1602 O O . PHE B 1 72 ? 27.224 48.232 3.332 1.00 39.83 71 PHE B O 1
ATOM 1610 N N . ALA B 1 73 ? 25.308 47.422 4.167 1.00 40.11 72 ALA B N 1
ATOM 1611 C CA . ALA B 1 73 ? 24.727 47.025 2.876 1.00 37.88 72 ALA B CA 1
ATOM 1612 C C . ALA B 1 73 ? 23.795 48.187 2.472 1.00 39.24 72 ALA B C 1
ATOM 1613 O O . ALA B 1 73 ? 22.851 48.512 3.218 1.00 37.20 72 ALA B O 1
ATOM 1615 N N . THR B 1 74 ? 24.087 48.868 1.355 1.00 40.93 73 THR B N 1
ATOM 1616 C CA . THR B 1 74 ? 23.234 49.989 0.886 1.00 43.91 73 THR B CA 1
ATOM 1617 C C . THR B 1 74 ? 22.617 49.747 -0.516 1.00 44.36 73 THR B C 1
ATOM 1618 O O . THR B 1 74 ? 23.180 49.023 -1.327 1.00 40.44 73 THR B O 1
ATOM 1622 N N . GLU B 1 75 ? 21.439 50.333 -0.748 1.00 50.06 74 GLU B N 1
ATOM 1623 C CA . GLU B 1 75 ? 20.708 50.277 -2.044 1.00 55.03 74 GLU B CA 1
ATOM 1624 C C . GLU B 1 75 ? 20.279 51.729 -2.219 1.00 55.57 74 GLU B C 1
ATOM 1625 O O . GLU B 1 75 ? 19.487 52.232 -1.405 1.00 54.26 74 GLU B O 1
ATOM 1631 N N . ASP B 1 76 ? 20.827 52.391 -3.245 1.00 57.70 75 ASP B N 1
ATOM 1632 C CA . ASP B 1 76 ? 20.568 53.812 -3.533 1.00 59.34 75 ASP B CA 1
ATOM 1633 C C . ASP B 1 76 ? 21.164 54.519 -2.311 1.00 58.65 75 ASP B C 1
ATOM 1634 O O . ASP B 1 76 ? 22.241 54.131 -1.856 1.00 60.41 75 ASP B O 1
ATOM 1636 N N . ASP B 1 77 ? 20.489 55.525 -1.768 1.00 58.42 76 ASP B N 1
ATOM 1637 C CA . ASP B 1 77 ? 20.979 56.173 -0.575 1.00 56.52 76 ASP B CA 1
ATOM 1638 C C . ASP B 1 77 ? 20.406 55.540 0.686 1.00 55.37 76 ASP B C 1
ATOM 1639 O O . ASP B 1 77 ? 20.541 56.158 1.740 1.00 59.36 76 ASP B O 1
ATOM 1640 N N . ASP B 1 78 ? 19.779 54.348 0.608 1.00 50.83 77 ASP B N 1
ATOM 1641 C CA . ASP B 1 78 ? 19.171 53.689 1.776 1.00 48.54 77 ASP B CA 1
ATOM 1642 C C . ASP B 1 78 ? 20.039 52.566 2.327 1.00 46.95 77 ASP B C 1
ATOM 1643 O O . ASP B 1 78 ? 20.708 51.862 1.568 1.00 47.25 77 ASP B O 1
ATOM 1653 N N . ALA B 1 80 ? 20.091 49.040 3.678 1.00 39.67 79 ALA B N 1
ATOM 1654 C CA . ALA B 1 80 ? 19.299 47.798 3.718 1.00 39.96 79 ALA B CA 1
ATOM 1655 C C . ALA B 1 80 ? 19.571 46.972 4.998 1.00 38.82 79 ALA B C 1
ATOM 1656 O O . ALA B 1 80 ? 18.701 46.253 5.500 1.00 39.87 79 ALA B O 1
ATOM 1658 N N . GLY B 1 81 ? 20.785 47.105 5.522 1.00 40.06 80 GLY B N 1
ATOM 1659 C CA . GLY B 1 81 ? 21.203 46.410 6.722 1.00 38.12 80 GLY B CA 1
ATOM 1660 C C . GLY B 1 81 ? 22.690 46.592 6.989 1.00 35.93 80 GLY B C 1
ATOM 1661 O O . GLY B 1 81 ? 23.386 47.325 6.288 1.00 35.25 80 GLY B O 1
ATOM 1662 N N . TYR B 1 82 ? 23.180 45.958 8.042 1.00 34.67 81 TYR B N 1
ATOM 1663 C CA . TYR B 1 82 ? 24.595 46.088 8.368 1.00 34.12 81 TYR B CA 1
ATOM 1664 C C . TYR B 1 82 ? 25.019 45.035 9.373 1.00 30.38 81 TYR B C 1
ATOM 1665 O O . TYR B 1 82 ? 24.173 44.366 9.991 1.00 29.60 81 TYR B O 1
ATOM 1674 N N . ALA B 1 83 ? 26.335 44.901 9.513 1.00 30.52 82 ALA B N 1
ATOM 1675 C CA . ALA B 1 83 ? 26.956 43.980 10.476 1.00 29.68 82 ALA B CA 1
ATOM 1676 C C . ALA B 1 83 ? 27.942 44.836 11.296 1.00 31.09 82 ALA B C 1
ATOM 1677 O O . ALA B 1 83 ? 28.538 45.776 10.761 1.00 31.02 82 ALA B O 1
ATOM 1679 N N . CYS B 1 84 ? 28.067 44.526 12.576 1.00 30.25 83 CYS B N 1
ATOM 1680 C CA . CYS B 1 84 ? 28.948 45.205 13.526 1.00 31.12 83 CYS B CA 1
ATOM 1681 C C . CYS B 1 84 ? 29.821 44.078 14.123 1.00 28.52 83 CYS B C 1
ATOM 1682 O O . CYS B 1 84 ? 29.325 43.005 14.543 1.00 29.75 83 CYS B O 1
ATOM 1685 N N . TYR B 1 85 ? 31.125 44.274 14.137 1.00 27.85 84 TYR B N 1
ATOM 1686 C CA . TYR B 1 85 ? 32.022 43.240 14.653 1.00 31.49 84 TYR B CA 1
ATOM 1687 C C . TYR B 1 85 ? 33.355 43.836 15.093 1.00 33.78 84 TYR B C 1
ATOM 1688 O O . TYR B 1 85 ? 33.612 44.994 14.881 1.00 34.39 84 TYR B O 1
ATOM 1697 N N . GLY B 1 86 ? 34.221 43.023 15.698 1.00 34.66 85 GLY B N 1
ATOM 1698 C CA . GLY B 1 86 ? 35.505 43.561 16.121 1.00 34.34 85 GLY B CA 1
ATOM 1699 C C . GLY B 1 86 ? 36.428 42.555 16.742 1.00 31.96 85 GLY B C 1
ATOM 1700 O O . GLY B 1 86 ? 36.008 41.464 17.098 1.00 31.34 85 GLY B O 1
ATOM 1701 N N . PRO B 1 87 ? 37.728 42.904 16.847 1.00 32.03 86 PRO B N 1
ATOM 1702 C CA . PRO B 1 87 ? 38.600 41.913 17.486 1.00 27.91 86 PRO B CA 1
ATOM 1703 C C . PRO B 1 87 ? 38.315 41.750 18.975 1.00 29.30 86 PRO B C 1
ATOM 1704 O O . PRO B 1 87 ? 37.992 42.711 19.683 1.00 32.29 86 PRO B O 1
ATOM 1708 N N . THR B 1 88 ? 38.401 40.522 19.458 1.00 27.90 87 THR B N 1
ATOM 1709 C CA . THR B 1 88 ? 38.156 40.286 20.863 1.00 29.77 87 THR B CA 1
ATOM 1710 C C . THR B 1 88 ? 39.370 40.770 21.694 1.00 32.88 87 THR B C 1
ATOM 1711 O O . THR B 1 88 ? 40.508 40.407 21.377 1.00 36.98 87 THR B O 1
ATOM 1715 N N . PRO B 1 89 ? 39.139 41.621 22.708 1.00 34.18 88 PRO B N 1
ATOM 1716 C CA . PRO B 1 89 ? 40.236 42.077 23.538 1.00 34.13 88 PRO B CA 1
ATOM 1717 C C . PRO B 1 89 ? 41.022 40.939 24.158 1.00 31.56 88 PRO B C 1
ATOM 1718 O O . PRO B 1 89 ? 40.453 39.888 24.451 1.00 31.76 88 PRO B O 1
ATOM 1722 N N . ALA B 1 90 ? 42.325 41.141 24.289 1.00 34.34 89 ALA B N 1
ATOM 1723 C CA . ALA B 1 90 ? 43.241 40.198 24.910 1.00 31.95 89 ALA B CA 1
ATOM 1724 C C . ALA B 1 90 ? 43.372 38.858 24.195 1.00 34.74 89 ALA B C 1
ATOM 1725 O O . ALA B 1 90 ? 43.596 37.849 24.835 1.00 30.95 89 ALA B O 1
ATOM 1727 N N . THR B 1 91 ? 43.238 38.844 22.876 1.00 33.69 90 THR B N 1
ATOM 1728 C CA . THR B 1 91 ? 43.330 37.598 22.115 1.00 30.98 90 THR B CA 1
ATOM 1729 C C . THR B 1 91 ? 44.104 37.883 20.836 1.00 32.58 90 THR B C 1
ATOM 1730 O O . THR B 1 91 ? 44.281 39.023 20.479 1.00 34.10 90 THR B O 1
ATOM 1734 N N A GLU B 1 92 ? 44.569 36.811 20.187 0.50 34.34 91 GLU B N 1
ATOM 1735 N N B GLU B 1 92 ? 44.559 36.839 20.158 0.50 34.11 91 GLU B N 1
ATOM 1736 C CA A GLU B 1 92 ? 45.304 36.850 18.906 0.50 33.11 91 GLU B CA 1
ATOM 1737 C CA B GLU B 1 92 ? 45.281 37.006 18.898 0.50 33.26 91 GLU B CA 1
ATOM 1738 C C A GLU B 1 92 ? 44.428 36.161 17.892 0.50 31.87 91 GLU B C 1
ATOM 1739 C C B GLU B 1 92 ? 44.481 36.204 17.889 0.50 32.13 91 GLU B C 1
ATOM 1740 O O A GLU B 1 92 ? 44.186 34.993 18.038 0.50 31.55 91 GLU B O 1
ATOM 1741 O O B GLU B 1 92 ? 44.378 35.006 18.017 0.50 32.49 91 GLU B O 1
ATOM 1752 N N . GLY B 1 93 ? 43.897 36.880 16.910 1.00 30.25 92 GLY B N 1
ATOM 1753 C CA . GLY B 1 93 ? 43.091 36.243 15.869 1.00 32.17 92 GLY B CA 1
ATOM 1754 C C . GLY B 1 93 ? 41.670 35.809 16.173 1.00 32.19 92 GLY B C 1
ATOM 1755 O O . GLY B 1 93 ? 41.098 35.030 15.396 1.00 29.64 92 GLY B O 1
ATOM 1756 N N . THR B 1 94 ? 41.100 36.272 17.287 1.00 29.64 93 THR B N 1
ATOM 1757 C CA . THR B 1 94 ? 39.714 35.957 17.639 1.00 29.03 93 THR B CA 1
ATOM 1758 C C . THR B 1 94 ? 38.912 37.246 17.500 1.00 26.48 93 THR B C 1
ATOM 1759 O O . THR B 1 94 ? 39.394 38.293 17.898 1.00 26.32 93 THR B O 1
ATOM 1763 N N . TYR B 1 95 ? 37.725 37.125 16.930 1.00 28.55 94 TYR B N 1
ATOM 1764 C CA . TYR B 1 95 ? 36.819 38.236 16.665 1.00 25.21 94 TYR B CA 1
ATOM 1765 C C . TYR B 1 95 ? 35.406 37.902 17.149 1.00 24.22 94 TYR B C 1
ATOM 1766 O O . TYR B 1 95 ? 35.021 36.763 17.172 1.00 27.78 94 TYR B O 1
ATOM 1775 N N . ASP B 1 96 ? 34.674 38.936 17.493 1.00 29.71 95 ASP B N 1
ATOM 1776 C CA . ASP B 1 96 ? 33.287 38.811 17.864 1.00 28.77 95 ASP B CA 1
ATOM 1777 C C . ASP B 1 96 ? 32.376 39.488 16.851 1.00 30.41 95 ASP B C 1
ATOM 1778 O O . ASP B 1 96 ? 32.639 40.609 16.456 1.00 25.59 95 ASP B O 1
ATOM 1783 N N . LEU B 1 97 ? 31.350 38.766 16.403 1.00 25.95 96 LEU B N 1
ATOM 1784 C CA . LEU B 1 97 ? 30.307 39.347 15.553 1.00 27.74 96 LEU B CA 1
ATOM 1785 C C . LEU B 1 97 ? 29.286 39.854 16.577 1.00 29.65 96 LEU B C 1
ATOM 1786 O O . LEU B 1 97 ? 28.698 39.051 17.271 1.00 29.18 96 LEU B O 1
ATOM 1791 N N . TYR B 1 98 ? 29.103 41.165 16.692 1.00 27.02 97 TYR B N 1
ATOM 1792 C CA . TYR B 1 98 ? 28.165 41.774 17.659 1.00 31.50 97 TYR B CA 1
ATOM 1793 C C . TYR B 1 98 ? 26.727 41.536 17.169 1.00 36.70 97 TYR B C 1
ATOM 1794 O O . TYR B 1 98 ? 25.925 40.967 17.914 1.00 34.70 97 TYR B O 1
ATOM 1803 N N . TRP B 1 99 ? 26.407 41.891 15.918 1.00 34.98 98 TRP B N 1
ATOM 1804 C CA . TRP B 1 99 ? 25.093 41.541 15.318 1.00 36.70 98 TRP B CA 1
ATOM 1805 C C . TRP B 1 99 ? 25.048 41.875 13.847 1.00 30.45 98 TRP B C 1
ATOM 1806 O O . TRP B 1 99 ? 25.935 42.567 13.338 1.00 27.19 98 TRP B O 1
ATOM 1817 N N . ILE B 1 100 ? 24.100 41.240 13.169 1.00 31.92 99 ILE B N 1
ATOM 1818 C CA . ILE B 1 100 ? 23.795 41.517 11.800 1.00 30.67 99 ILE B CA 1
ATOM 1819 C C . ILE B 1 100 ? 22.320 41.989 11.861 1.00 32.63 99 ILE B C 1
ATOM 1820 O O . ILE B 1 100 ? 21.488 41.253 12.355 1.00 35.45 99 ILE B O 1
ATOM 1825 N N . ALA B 1 101 ? 22.018 43.212 11.424 1.00 32.76 100 ALA B N 1
ATOM 1826 C CA . ALA B 1 101 ? 20.631 43.740 11.403 1.00 30.38 100 ALA B CA 1
ATOM 1827 C C . ALA B 1 101 ? 20.244 44.096 9.960 1.00 30.28 100 ALA B C 1
ATOM 1828 O O . ALA B 1 101 ? 20.950 44.833 9.286 1.00 27.52 100 ALA B O 1
ATOM 1830 N N . VAL B 1 102 ? 19.110 43.570 9.497 1.00 33.22 101 VAL B N 1
ATOM 1831 C CA . VAL B 1 102 ? 18.561 43.829 8.146 1.00 33.67 101 VAL B CA 1
ATOM 1832 C C . VAL B 1 102 ? 17.146 44.412 8.291 1.00 35.36 101 VAL B C 1
ATOM 1833 O O . VAL B 1 102 ? 16.355 43.904 9.100 1.00 33.11 101 VAL B O 1
ATOM 1837 N N . ALA B 1 103 ? 16.831 45.453 7.517 1.00 38.55 102 ALA B N 1
ATOM 1838 C CA . ALA B 1 103 ? 15.494 46.084 7.551 1.00 43.08 102 ALA B CA 1
ATOM 1839 C C . ALA B 1 103 ? 14.434 45.033 7.154 1.00 44.46 102 ALA B C 1
ATOM 1840 O O . ALA B 1 103 ? 14.740 44.151 6.355 1.00 42.00 102 ALA B O 1
ATOM 1842 N N . PRO B 1 104 ? 13.210 45.099 7.729 1.00 50.36 103 PRO B N 1
ATOM 1843 C CA . PRO B 1 104 ? 12.169 44.087 7.432 1.00 51.75 103 PRO B CA 1
ATOM 1844 C C . PRO B 1 104 ? 11.877 43.847 5.961 1.00 53.13 103 PRO B C 1
ATOM 1845 O O . PRO B 1 104 ? 11.702 42.694 5.568 1.00 52.63 103 PRO B O 1
ATOM 1849 N N . HIS B 1 105 ? 11.882 44.910 5.162 1.00 55.56 104 HIS B N 1
ATOM 1850 C CA . HIS B 1 105 ? 11.619 44.778 3.733 1.00 58.95 104 HIS B CA 1
ATOM 1851 C C . HIS B 1 105 ? 12.736 44.056 2.943 1.00 58.19 104 HIS B C 1
ATOM 1852 O O . HIS B 1 105 ? 12.476 43.597 1.842 1.00 57.21 104 HIS B O 1
ATOM 1859 N N . ARG B 1 106 ? 13.966 43.984 3.475 1.00 57.58 105 ARG B N 1
ATOM 1860 C CA . ARG B 1 106 ? 15.078 43.273 2.797 1.00 57.24 105 ARG B CA 1
ATOM 1861 C C . ARG B 1 106 ? 15.441 42.013 3.553 1.00 54.67 105 ARG B C 1
ATOM 1862 O O . ARG B 1 106 ? 16.489 41.445 3.313 1.00 54.14 105 ARG B O 1
ATOM 1866 N N . GLN B 1 107 ? 14.523 41.500 4.357 1.00 56.09 106 GLN B N 1
ATOM 1867 C CA . GLN B 1 107 ? 14.827 40.388 5.230 1.00 59.49 106 GLN B CA 1
ATOM 1868 C C . GLN B 1 107 ? 14.740 38.961 4.702 1.00 60.24 106 GLN B C 1
ATOM 1869 O O . GLN B 1 107 ? 15.297 38.063 5.325 1.00 62.84 106 GLN B O 1
ATOM 1875 N N . HIS B 1 108 ? 14.054 38.719 3.596 1.00 60.53 107 HIS B N 1
ATOM 1876 C CA . HIS B 1 108 ? 14.016 37.354 3.018 1.00 61.85 107 HIS B CA 1
ATOM 1877 C C . HIS B 1 108 ? 14.706 37.444 1.656 1.00 59.95 107 HIS B C 1
ATOM 1878 O O . HIS B 1 108 ? 14.289 36.831 0.686 1.00 60.12 107 HIS B O 1
ATOM 1885 N N . SER B 1 109 ? 15.831 38.161 1.659 1.00 57.77 108 SER B N 1
ATOM 1886 C CA . SER B 1 109 ? 16.637 38.463 0.492 1.00 56.65 108 SER B CA 1
ATOM 1887 C C . SER B 1 109 ? 18.012 37.789 0.422 1.00 53.68 108 SER B C 1
ATOM 1888 O O . SER B 1 109 ? 18.649 37.857 -0.627 1.00 54.74 108 SER B O 1
ATOM 1891 N N . GLY B 1 110 ? 18.470 37.140 1.495 1.00 48.67 109 GLY B N 1
ATOM 1892 C CA . GLY B 1 110 ? 19.814 36.551 1.532 1.00 45.24 109 GLY B CA 1
ATOM 1893 C C . GLY B 1 110 ? 20.881 37.596 1.918 1.00 42.28 109 GLY B C 1
ATOM 1894 O O . GLY B 1 110 ? 22.080 37.291 1.905 1.00 40.69 109 GLY B O 1
ATOM 1895 N N . LEU B 1 111 ? 20.457 38.809 2.297 1.00 37.61 110 LEU B N 1
ATOM 1896 C CA . LEU B 1 111 ? 21.364 39.892 2.661 1.00 35.97 110 LEU B CA 1
ATOM 1897 C C . LEU B 1 111 ? 22.113 39.594 3.973 1.00 34.62 110 LEU B C 1
ATOM 1898 O O . LEU B 1 111 ? 23.263 39.989 4.132 1.00 30.01 110 LEU B O 1
ATOM 1903 N N . GLY B 1 112 ? 21.446 38.913 4.905 1.00 36.31 111 GLY B N 1
ATOM 1904 C CA . GLY B 1 112 ? 22.066 38.548 6.169 1.00 35.47 111 GLY B CA 1
ATOM 1905 C C . GLY B 1 112 ? 23.286 37.693 5.899 1.00 34.22 111 GLY B C 1
ATOM 1906 O O . GLY B 1 112 ? 24.361 37.986 6.446 1.00 31.68 111 GLY B O 1
ATOM 1907 N N A ARG B 1 113 ? 23.119 36.643 5.085 0.50 34.69 112 ARG B N 1
ATOM 1908 N N B ARG B 1 113 ? 23.137 36.657 5.062 0.50 34.97 112 ARG B N 1
ATOM 1909 C CA A ARG B 1 113 ? 24.235 35.738 4.706 0.50 35.06 112 ARG B CA 1
ATOM 1910 C CA B ARG B 1 113 ? 24.253 35.763 4.704 0.50 35.60 112 ARG B CA 1
ATOM 1911 C C A ARG B 1 113 ? 25.337 36.469 3.929 0.50 33.85 112 ARG B C 1
ATOM 1912 C C B ARG B 1 113 ? 25.351 36.523 3.984 0.50 34.04 112 ARG B C 1
ATOM 1913 O O A ARG B 1 113 ? 26.505 36.157 4.125 0.50 34.03 112 ARG B O 1
ATOM 1914 O O B ARG B 1 113 ? 26.522 36.271 4.239 0.50 33.77 112 ARG B O 1
ATOM 1925 N N . ALA B 1 114 ? 24.958 37.450 3.103 1.00 33.53 113 ALA B N 1
ATOM 1926 C CA . ALA B 1 114 ? 25.887 38.283 2.336 1.00 32.43 113 ALA B CA 1
ATOM 1927 C C . ALA B 1 114 ? 26.713 39.169 3.273 1.00 30.94 113 ALA B C 1
ATOM 1928 O O . ALA B 1 114 ? 27.911 39.329 3.082 1.00 26.54 113 ALA B O 1
ATOM 1930 N N . LEU B 1 115 ? 26.057 39.777 4.260 1.00 30.17 114 LEU B N 1
ATOM 1931 C CA . LEU B 1 115 ? 26.756 40.595 5.252 1.00 29.08 114 LEU B CA 1
ATOM 1932 C C . LEU B 1 115 ? 27.731 39.755 6.072 1.00 26.45 114 LEU B C 1
ATOM 1933 O O . LEU B 1 115 ? 28.859 40.184 6.285 1.00 27.20 114 LEU B O 1
ATOM 1938 N N . LEU B 1 116 ? 27.322 38.577 6.519 1.00 30.01 115 LEU B N 1
ATOM 1939 C CA . LEU B 1 116 ? 28.226 37.698 7.262 1.00 28.83 115 LEU B CA 1
ATOM 1940 C C . LEU B 1 116 ? 29.441 37.301 6.375 1.00 28.87 115 LEU B C 1
ATOM 1941 O O . LEU B 1 116 ? 30.564 37.220 6.867 1.00 28.70 115 LEU B O 1
ATOM 1946 N N . ALA B 1 117 ? 29.194 36.970 5.095 1.00 26.61 116 ALA B N 1
ATOM 1947 C CA . ALA B 1 117 ? 30.293 36.624 4.181 1.00 28.63 116 ALA B CA 1
ATOM 1948 C C . ALA B 1 117 ? 31.327 37.779 4.099 1.00 27.70 116 ALA B C 1
ATOM 1949 O O . ALA B 1 117 ? 32.545 37.560 4.059 1.00 29.80 116 ALA B O 1
ATOM 1951 N N . GLU B 1 118 ? 30.855 39.010 4.104 1.00 26.09 117 GLU B N 1
ATOM 1952 C CA . GLU B 1 118 ? 31.780 40.137 4.064 1.00 25.62 117 GLU B CA 1
ATOM 1953 C C . GLU B 1 118 ? 32.597 40.283 5.366 1.00 28.37 117 GLU B C 1
ATOM 1954 O O . GLU B 1 118 ? 33.796 40.620 5.333 1.00 27.24 117 GLU B O 1
ATOM 1960 N N . VAL B 1 119 ? 31.941 40.086 6.518 1.00 26.85 118 VAL B N 1
ATOM 1961 C CA . VAL B 1 119 ? 32.632 40.152 7.793 1.00 25.08 118 VAL B CA 1
ATOM 1962 C C . VAL B 1 119 ? 33.722 39.092 7.824 1.00 23.56 118 VAL B C 1
ATOM 1963 O O . VAL B 1 119 ? 34.825 39.362 8.268 1.00 27.78 118 VAL B O 1
ATOM 1967 N N . VAL B 1 120 ? 33.387 37.876 7.389 1.00 24.66 119 VAL B N 1
ATOM 1968 C CA . VAL B 1 120 ? 34.341 36.751 7.356 1.00 25.74 119 VAL B CA 1
ATOM 1969 C C . VAL B 1 120 ? 35.532 37.049 6.438 1.00 26.90 119 VAL B C 1
ATOM 1970 O O . VAL B 1 120 ? 36.643 36.746 6.786 1.00 26.77 119 VAL B O 1
ATOM 1974 N N . HIS B 1 121 ? 35.274 37.689 5.298 1.00 31.23 120 HIS B N 1
ATOM 1975 C CA . HIS B 1 121 ? 36.315 38.108 4.373 1.00 29.75 120 HIS B CA 1
ATOM 1976 C C . HIS B 1 121 ? 37.267 39.055 5.077 1.00 30.34 120 HIS B C 1
ATOM 1977 O O . HIS B 1 121 ? 38.486 38.891 5.031 1.00 28.16 120 HIS B O 1
ATOM 1984 N N . ASP B 1 122 ? 36.701 40.047 5.749 1.00 33.42 121 ASP B N 1
ATOM 1985 C CA . ASP B 1 122 ? 37.502 41.050 6.458 1.00 31.82 121 ASP B CA 1
ATOM 1986 C C . ASP B 1 122 ? 38.327 40.513 7.601 1.00 31.84 121 ASP B C 1
ATOM 1987 O O . ASP B 1 122 ? 39.439 40.956 7.796 1.00 31.52 121 ASP B O 1
ATOM 1992 N N . VAL B 1 123 ? 37.744 39.596 8.372 1.00 33.07 122 VAL B N 1
ATOM 1993 C CA . VAL B 1 123 ? 38.390 38.942 9.495 1.00 31.43 122 VAL B CA 1
ATOM 1994 C C . VAL B 1 123 ? 39.515 38.046 8.952 1.00 31.67 122 VAL B C 1
ATOM 1995 O O . VAL B 1 123 ? 40.594 38.003 9.525 1.00 31.75 122 VAL B O 1
ATOM 1999 N N . ARG B 1 124 ? 39.251 37.293 7.893 1.00 31.58 123 ARG B N 1
ATOM 2000 C CA . ARG B 1 124 ? 40.311 36.516 7.271 1.00 34.97 123 ARG B CA 1
ATOM 2001 C C . ARG B 1 124 ? 41.513 37.393 6.849 1.00 33.12 123 ARG B C 1
ATOM 2002 O O . ARG B 1 124 ? 42.665 37.028 7.115 1.00 35.05 123 ARG B O 1
ATOM 2010 N N . LEU B 1 125 ? 41.253 38.530 6.217 1.00 34.73 124 LEU B N 1
ATOM 2011 C CA . LEU B 1 125 ? 42.352 39.427 5.794 1.00 37.48 124 LEU B CA 1
ATOM 2012 C C . LEU B 1 125 ? 43.276 39.964 6.863 1.00 36.93 124 LEU B C 1
ATOM 2013 O O . LEU B 1 125 ? 44.443 40.213 6.593 1.00 38.43 124 LEU B O 1
ATOM 2018 N N . THR B 1 126 ? 42.767 40.143 8.065 1.00 36.63 125 THR B N 1
ATOM 2019 C CA . THR B 1 126 ? 43.547 40.663 9.159 1.00 37.30 125 THR B CA 1
ATOM 2020 C C . THR B 1 126 ? 44.193 39.547 9.940 1.00 39.03 125 THR B C 1
ATOM 2021 O O . THR B 1 126 ? 44.737 39.805 10.989 1.00 43.01 125 THR B O 1
ATOM 2025 N N . GLY B 1 127 ? 44.135 38.311 9.433 1.00 38.43 126 GLY B N 1
ATOM 2026 C CA . GLY B 1 127 ? 44.742 37.153 10.068 1.00 38.96 126 GLY B CA 1
ATOM 2027 C C . GLY B 1 127 ? 43.899 36.411 11.082 1.00 38.68 126 GLY B C 1
ATOM 2028 O O . GLY B 1 127 ? 44.434 35.583 11.828 1.00 38.93 126 GLY B O 1
ATOM 2029 N N . GLY B 1 128 ? 42.588 36.639 11.092 1.00 35.69 127 GLY B N 1
ATOM 2030 C CA . GLY B 1 128 ? 41.730 35.980 12.061 1.00 34.45 127 GLY B CA 1
ATOM 2031 C C . GLY B 1 128 ? 41.563 34.490 11.846 1.00 33.56 127 GLY B C 1
ATOM 2032 O O . GLY B 1 128 ? 41.575 34.013 10.708 1.00 33.22 127 GLY B O 1
ATOM 2033 N N . ARG B 1 129 ? 41.455 33.769 12.963 1.00 31.75 128 ARG B N 1
ATOM 2034 C CA . ARG B 1 129 ? 41.251 32.338 13.024 1.00 32.84 128 ARG B CA 1
ATOM 2035 C C . ARG B 1 129 ? 39.818 31.998 13.382 1.00 30.91 128 ARG B C 1
ATOM 2036 O O . ARG B 1 129 ? 39.292 31.025 12.866 1.00 30.43 128 ARG B O 1
ATOM 2044 N N . LEU B 1 130 ? 39.208 32.782 14.293 1.00 30.75 129 LEU B N 1
ATOM 2045 C CA . LEU B 1 130 ? 37.863 32.525 14.813 1.00 26.97 129 LEU B CA 1
ATOM 2046 C C . LEU B 1 130 ? 36.945 33.699 14.823 1.00 26.03 129 LEU B C 1
ATOM 2047 O O . LEU B 1 130 ? 37.387 34.791 15.035 1.00 27.27 129 LEU B O 1
ATOM 2052 N N . LEU B 1 131 ? 35.664 33.435 14.613 1.00 29.17 130 LEU B N 1
ATOM 2053 C CA . LEU B 1 131 ? 34.629 34.466 14.694 1.00 28.76 130 LEU B CA 1
ATOM 2054 C C . LEU B 1 131 ? 33.592 33.873 15.620 1.00 28.28 130 LEU B C 1
ATOM 2055 O O . LEU B 1 131 ? 33.072 32.779 15.336 1.00 28.98 130 LEU B O 1
ATOM 2060 N N . PHE B 1 132 ? 33.317 34.587 16.714 1.00 26.24 131 PHE B N 1
ATOM 2061 C CA . PHE B 1 132 ? 32.328 34.158 17.662 1.00 28.74 131 PHE B CA 1
ATOM 2062 C C . PHE B 1 132 ? 31.078 35.031 17.603 1.00 29.43 131 PHE B C 1
ATOM 2063 O O . PHE B 1 132 ? 31.175 36.199 17.348 1.00 30.38 131 PHE B O 1
ATOM 2071 N N . ALA B 1 133 ? 29.914 34.392 17.793 1.00 32.43 132 ALA B N 1
ATOM 2072 C CA . ALA B 1 133 ? 28.611 35.067 17.874 1.00 28.30 132 ALA B CA 1
ATOM 2073 C C . ALA B 1 133 ? 27.881 34.539 19.101 1.00 27.53 132 ALA B C 1
ATOM 2074 O O . ALA B 1 133 ? 27.840 33.353 19.339 1.00 30.99 132 ALA B O 1
ATOM 2076 N N . GLU B 1 134 ? 27.237 35.410 19.843 1.00 29.49 133 GLU B N 1
ATOM 2077 C CA . GLU B 1 134 ? 26.487 35.008 21.041 1.00 33.98 133 GLU B CA 1
ATOM 2078 C C . GLU B 1 134 ? 25.029 35.349 20.855 1.00 34.27 133 GLU B C 1
ATOM 2079 O O . GLU B 1 134 ? 24.718 36.399 20.313 1.00 31.52 133 GLU B O 1
ATOM 2085 N N . THR B 1 135 ? 24.135 34.457 21.270 1.00 32.62 134 THR B N 1
ATOM 2086 C CA . THR B 1 135 ? 22.733 34.770 21.197 1.00 33.89 134 THR B CA 1
ATOM 2087 C C . THR B 1 135 ? 22.002 34.125 22.370 1.00 33.22 134 THR B C 1
ATOM 2088 O O . THR B 1 135 ? 22.617 33.438 23.213 1.00 33.44 134 THR B O 1
ATOM 2092 N N . SER B 1 136 ? 20.707 34.382 22.430 1.00 32.86 135 SER B N 1
ATOM 2093 C CA . SER B 1 136 ? 19.844 33.868 23.483 1.00 33.31 135 SER B CA 1
ATOM 2094 C C . SER B 1 136 ? 19.244 32.521 23.111 1.00 34.74 135 SER B C 1
ATOM 2095 O O . SER B 1 136 ? 19.074 32.192 21.949 1.00 35.19 135 SER B O 1
ATOM 2098 N N . GLY B 1 137 ? 18.913 31.742 24.121 1.00 36.50 136 GLY B N 1
ATOM 2099 C CA . GLY B 1 137 ? 18.313 30.427 23.915 1.00 38.03 136 GLY B CA 1
ATOM 2100 C C . GLY B 1 137 ? 16.795 30.408 23.888 1.00 37.93 136 GLY B C 1
ATOM 2101 O O . GLY B 1 137 ? 16.230 29.314 23.743 1.00 38.13 136 GLY B O 1
ATOM 2102 N N . ILE B 1 138 ? 16.147 31.583 24.012 1.00 37.01 137 ILE B N 1
ATOM 2103 C CA . ILE B 1 138 ? 14.677 31.685 24.006 1.00 37.62 137 ILE B CA 1
ATOM 2104 C C . ILE B 1 138 ? 14.066 31.518 22.602 1.00 36.46 137 ILE B C 1
ATOM 2105 O O . ILE B 1 138 ? 14.733 31.746 21.583 1.00 34.23 137 ILE B O 1
ATOM 2110 N N . ARG B 1 139 ? 12.782 31.135 22.566 1.00 37.88 138 ARG B N 1
ATOM 2111 C CA . ARG B 1 139 ? 12.034 30.913 21.309 1.00 35.98 138 ARG B CA 1
ATOM 2112 C C . ARG B 1 139 ? 12.215 32.024 20.254 1.00 36.76 138 ARG B C 1
ATOM 2113 O O . ARG B 1 139 ? 12.512 31.739 19.085 1.00 36.32 138 ARG B O 1
ATOM 2115 N N . LYS B 1 140 ? 12.083 33.279 20.680 1.00 37.75 139 LYS B N 1
ATOM 2116 C CA . LYS B 1 140 ? 12.241 34.451 19.804 1.00 40.92 139 LYS B CA 1
ATOM 2117 C C . LYS B 1 140 ? 13.535 34.461 18.964 1.00 41.70 139 LYS B C 1
ATOM 2118 O O . LYS B 1 140 ? 13.557 35.019 17.860 1.00 40.77 139 LYS B O 1
ATOM 2124 N N . TYR B 1 141 ? 14.604 33.876 19.518 1.00 41.36 140 TYR B N 1
ATOM 2125 C CA . TYR B 1 141 ? 15.919 33.786 18.872 1.00 40.62 140 TYR B CA 1
ATOM 2126 C C . TYR B 1 141 ? 16.164 32.521 18.079 1.00 40.96 140 TYR B C 1
ATOM 2127 O O . TYR B 1 141 ? 17.261 32.331 17.584 1.00 40.48 140 TYR B O 1
ATOM 2136 N N . ALA B 1 142 ? 15.147 31.661 17.959 1.00 40.57 141 ALA B N 1
ATOM 2137 C CA . ALA B 1 142 ? 15.245 30.440 17.164 1.00 40.82 141 ALA B CA 1
ATOM 2138 C C . ALA B 1 142 ? 15.718 30.732 15.721 1.00 40.28 141 ALA B C 1
ATOM 2139 O O . ALA B 1 142 ? 16.600 30.034 15.224 1.00 40.00 141 ALA B O 1
ATOM 2141 N N . PRO B 1 143 ? 15.147 31.764 15.050 1.00 41.79 142 PRO B N 1
ATOM 2142 C CA . PRO B 1 143 ? 15.613 32.107 13.698 1.00 40.97 142 PRO B CA 1
ATOM 2143 C C . PRO B 1 143 ? 17.110 32.454 13.624 1.00 40.12 142 PRO B C 1
ATOM 2144 O O . PRO B 1 143 ? 17.813 31.950 12.751 1.00 38.57 142 PRO B O 1
ATOM 2148 N N . THR B 1 144 ? 17.567 33.312 14.536 1.00 39.79 143 THR B N 1
ATOM 2149 C CA . THR B 1 144 ? 18.970 33.709 14.647 1.00 36.82 143 THR B CA 1
ATOM 2150 C C . THR B 1 144 ? 19.861 32.493 14.812 1.00 34.01 143 THR B C 1
ATOM 2151 O O . THR B 1 144 ? 20.880 32.394 14.157 1.00 34.81 143 THR B O 1
ATOM 2155 N N . ARG B 1 145 ? 19.500 31.582 15.707 1.00 33.77 144 ARG B N 1
ATOM 2156 C CA . ARG B 1 145 ? 20.291 30.351 15.902 1.00 34.81 144 ARG B CA 1
ATOM 2157 C C . ARG B 1 145 ? 20.391 29.517 14.610 1.00 39.26 144 ARG B C 1
ATOM 2158 O O . ARG B 1 145 ? 21.460 28.969 14.315 1.00 41.93 144 ARG B O 1
ATOM 2166 N N . ARG B 1 146 ? 19.269 29.427 13.863 1.00 40.78 145 ARG B N 1
ATOM 2167 C CA . ARG B 1 146 ? 19.182 28.717 12.572 1.00 40.49 145 ARG B CA 1
ATOM 2168 C C . ARG B 1 146 ? 20.139 29.379 11.593 1.00 37.62 145 ARG B C 1
ATOM 2169 O O . ARG B 1 146 ? 20.920 28.690 10.930 1.00 38.93 145 ARG B O 1
ATOM 2171 N N . PHE B 1 147 ? 20.077 30.710 11.525 1.00 37.07 146 PHE B N 1
ATOM 2172 C CA . PHE B 1 147 ? 20.962 31.498 10.667 1.00 37.51 146 PHE B CA 1
ATOM 2173 C C . PHE B 1 147 ? 22.423 31.151 10.891 1.00 37.87 146 PHE B C 1
ATOM 2174 O O . PHE B 1 147 ? 23.154 30.829 9.940 1.00 37.97 146 PHE B O 1
ATOM 2182 N N . TYR B 1 148 ? 22.841 31.194 12.161 1.00 39.57 147 TYR B N 1
ATOM 2183 C CA . TYR B 1 148 ? 24.209 30.872 12.530 1.00 37.21 147 TYR B CA 1
ATOM 2184 C C . TYR B 1 148 ? 24.571 29.431 12.202 1.00 35.18 147 TYR B C 1
ATOM 2185 O O . TYR B 1 148 ? 25.630 29.187 11.623 1.00 32.28 147 TYR B O 1
ATOM 2194 N N . GLU B 1 149 ? 23.683 28.496 12.544 1.00 36.78 148 GLU B N 1
ATOM 2195 C CA . GLU B 1 149 ? 23.898 27.083 12.249 1.00 37.87 148 GLU B CA 1
ATOM 2196 C C . GLU B 1 149 ? 23.971 26.803 10.763 1.00 38.76 148 GLU B C 1
ATOM 2197 O O . GLU B 1 149 ? 24.825 26.012 10.346 1.00 39.71 148 GLU B O 1
ATOM 2203 N N . ARG B 1 150 ? 23.111 27.458 9.972 1.00 39.19 149 ARG B N 1
ATOM 2204 C CA . ARG B 1 150 ? 23.110 27.293 8.497 1.00 39.30 149 ARG B CA 1
ATOM 2205 C C . ARG B 1 150 ? 24.380 27.884 7.881 1.00 40.43 149 ARG B C 1
ATOM 2206 O O . ARG B 1 150 ? 24.857 27.387 6.873 1.00 40.24 149 ARG B O 1
ATOM 2208 N N . ALA B 1 151 ? 24.956 28.915 8.517 1.00 40.29 150 ALA B N 1
ATOM 2209 C CA . ALA B 1 151 ? 26.177 29.559 8.021 1.00 39.83 150 ALA B CA 1
ATOM 2210 C C . ALA B 1 151 ? 27.449 28.802 8.403 1.00 39.08 150 ALA B C 1
ATOM 2211 O O . ALA B 1 151 ? 28.548 29.248 8.078 1.00 43.07 150 ALA B O 1
ATOM 2213 N N . GLY B 1 152 ? 27.323 27.668 9.077 1.00 37.48 151 GLY B N 1
ATOM 2214 C CA . GLY B 1 152 ? 28.481 26.869 9.461 1.00 38.78 151 GLY B CA 1
ATOM 2215 C C . GLY B 1 152 ? 29.028 27.110 10.862 1.00 37.74 151 GLY B C 1
ATOM 2216 O O . GLY B 1 152 ? 30.121 26.636 11.159 1.00 37.52 151 GLY B O 1
ATOM 2217 N N . PHE B 1 153 ? 28.304 27.871 11.690 1.00 37.88 152 PHE B N 1
ATOM 2218 C CA . PHE B 1 153 ? 28.728 28.126 13.081 1.00 38.99 152 PHE B CA 1
ATOM 2219 C C . PHE B 1 153 ? 28.294 26.906 13.848 1.00 38.89 152 PHE B C 1
ATOM 2220 O O . PHE B 1 153 ? 27.311 26.259 13.490 1.00 40.82 152 PHE B O 1
ATOM 2228 N N . SER B 1 154 ? 29.044 26.559 14.872 1.00 38.19 153 SER B N 1
ATOM 2229 C CA . SER B 1 154 ? 28.696 25.442 15.714 1.00 37.39 153 SER B CA 1
ATOM 2230 C C . SER B 1 154 ? 28.485 26.033 17.120 1.00 34.87 153 SER B C 1
ATOM 2231 O O . SER B 1 154 ? 29.154 26.987 17.516 1.00 32.97 153 SER B O 1
ATOM 2234 N N . ALA B 1 155 ? 27.473 25.528 17.812 1.00 34.60 154 ALA B N 1
ATOM 2235 C CA . ALA B 1 155 ? 27.150 25.899 19.166 1.00 34.02 154 ALA B CA 1
ATOM 2236 C C . ALA B 1 155 ? 28.265 25.299 19.993 1.00 34.37 154 ALA B C 1
ATOM 2237 O O . ALA B 1 155 ? 28.346 24.095 20.101 1.00 39.06 154 ALA B O 1
ATOM 2239 N N . GLU B 1 156 ? 29.158 26.107 20.553 1.00 32.71 155 GLU B N 1
ATOM 2240 C CA . GLU B 1 156 ? 30.270 25.561 21.375 1.00 30.96 155 GLU B CA 1
ATOM 2241 C C . GLU B 1 156 ? 30.077 25.638 22.891 1.00 32.82 155 GLU B C 1
ATOM 2242 O O . GLU B 1 156 ? 30.700 24.859 23.615 1.00 34.42 155 GLU B O 1
ATOM 2248 N N . ALA B 1 157 ? 29.243 26.557 23.380 1.00 32.63 156 ALA B N 1
ATOM 2249 C CA . ALA B 1 157 ? 29.010 26.711 24.817 1.00 32.20 156 ALA B CA 1
ATOM 2250 C C . ALA B 1 157 ? 27.602 27.225 25.071 1.00 34.00 156 ALA B C 1
ATOM 2251 O O . ALA B 1 157 ? 27.038 27.965 24.255 1.00 30.31 156 ALA B O 1
ATOM 2253 N N . VAL B 1 158 ? 27.080 26.841 26.235 1.00 33.33 157 VAL B N 1
ATOM 2254 C CA . VAL B 1 158 ? 25.775 27.214 26.737 1.00 32.87 157 VAL B CA 1
ATOM 2255 C C . VAL B 1 158 ? 26.017 27.634 28.195 1.00 32.49 157 VAL B C 1
ATOM 2256 O O . VAL B 1 158 ? 26.640 26.898 28.944 1.00 31.93 157 VAL B O 1
ATOM 2260 N N . LEU B 1 159 ? 25.674 28.880 28.533 1.00 29.78 158 LEU B N 1
ATOM 2261 C CA . LEU B 1 159 ? 25.782 29.406 29.880 1.00 29.88 158 LEU B CA 1
ATOM 2262 C C . LEU B 1 159 ? 24.317 29.509 30.330 1.00 32.20 158 LEU B C 1
ATOM 2263 O O . LEU B 1 159 ? 23.586 30.377 29.848 1.00 30.86 158 LEU B O 1
ATOM 2268 N N . LYS B 1 160 ? 23.896 28.602 31.229 1.00 33.35 159 LYS B N 1
ATOM 2269 C CA . LYS B 1 160 ? 22.501 28.533 31.692 1.00 32.75 159 LYS B CA 1
ATOM 2270 C C . LYS B 1 160 ? 22.052 29.769 32.430 1.00 31.95 159 LYS B C 1
ATOM 2271 O O . LYS B 1 160 ? 22.764 30.280 33.285 1.00 34.22 159 LYS B O 1
ATOM 2277 N N . ALA B 1 161 ? 20.885 30.280 32.055 1.00 31.34 160 ALA B N 1
ATOM 2278 C CA . ALA B 1 161 ? 20.284 31.466 32.668 1.00 31.89 160 ALA B CA 1
ATOM 2279 C C . ALA B 1 161 ? 21.212 32.657 32.720 1.00 31.28 160 ALA B C 1
ATOM 2280 O O . ALA B 1 161 ? 21.131 33.437 33.625 1.00 33.98 160 ALA B O 1
ATOM 2282 N N . PHE B 1 162 ? 22.060 32.830 31.709 1.00 30.95 161 PHE B N 1
ATOM 2283 C CA . PHE B 1 162 ? 23.008 33.913 31.666 1.00 28.30 161 PHE B CA 1
ATOM 2284 C C . PHE B 1 162 ? 22.358 35.285 31.659 1.00 27.34 161 PHE B C 1
ATOM 2285 O O . PHE B 1 162 ? 22.731 36.158 32.476 1.00 28.37 161 PHE B O 1
ATOM 2293 N N . TYR B 1 163 ? 21.370 35.476 30.806 1.00 27.29 162 TYR B N 1
ATOM 2294 C CA . TYR B 1 163 ? 20.712 36.808 30.723 1.00 32.42 162 TYR B CA 1
ATOM 2295 C C . TYR B 1 163 ? 19.677 37.040 31.812 1.00 32.78 162 TYR B C 1
ATOM 2296 O O . TYR B 1 163 ? 19.560 38.153 32.299 1.00 35.09 162 TYR B O 1
ATOM 2305 N N . ARG B 1 164 ? 18.940 35.995 32.175 1.00 35.26 163 ARG B N 1
ATOM 2306 C CA . ARG B 1 164 ? 17.922 36.003 33.231 1.00 37.38 163 ARG B CA 1
ATOM 2307 C C . ARG B 1 164 ? 17.451 34.572 33.370 1.00 37.36 163 ARG B C 1
ATOM 2308 O O . ARG B 1 164 ? 17.825 33.721 32.558 1.00 35.72 163 ARG B O 1
ATOM 2316 N N . ALA B 1 165 ? 16.617 34.307 34.381 1.00 36.88 164 ALA B N 1
ATOM 2317 C CA . ALA B 1 165 ? 16.083 32.970 34.602 1.00 37.93 164 ALA B CA 1
ATOM 2318 C C . ALA B 1 165 ? 15.421 32.469 33.303 1.00 37.59 164 ALA B C 1
ATOM 2319 O O . ALA B 1 165 ? 14.683 33.199 32.669 1.00 38.94 164 ALA B O 1
ATOM 2321 N N . GLY B 1 166 ? 15.747 31.252 32.874 1.00 37.64 165 GLY B N 1
ATOM 2322 C CA . GLY B 1 166 ? 15.224 30.697 31.636 1.00 38.05 165 GLY B CA 1
ATOM 2323 C C . GLY B 1 166 ? 15.780 31.269 30.328 1.00 38.68 165 GLY B C 1
ATOM 2324 O O . GLY B 1 166 ? 15.350 30.838 29.265 1.00 39.57 165 GLY B O 1
ATOM 2325 N N . ASP B 1 167 ? 16.748 32.201 30.377 1.00 38.87 166 ASP B N 1
ATOM 2326 C CA . ASP B 1 167 ? 17.319 32.823 29.178 1.00 35.61 166 ASP B CA 1
ATOM 2327 C C . ASP B 1 167 ? 18.850 32.545 29.129 1.00 33.40 166 ASP B C 1
ATOM 2328 O O . ASP B 1 167 ? 19.651 33.257 29.689 1.00 33.84 166 ASP B O 1
ATOM 2333 N N . ASP B 1 168 ? 19.204 31.482 28.420 1.00 33.64 167 ASP B N 1
ATOM 2334 C CA . ASP B 1 168 ? 20.579 31.022 28.278 1.00 33.78 167 ASP B CA 1
ATOM 2335 C C . ASP B 1 168 ? 21.331 31.751 27.195 1.00 33.39 167 ASP B C 1
ATOM 2336 O O . ASP B 1 168 ? 20.708 32.219 26.247 1.00 32.50 167 ASP B O 1
ATOM 2341 N N . LYS B 1 169 ? 22.661 31.851 27.343 1.00 31.69 168 LYS B N 1
ATOM 2342 C CA . LYS B 1 169 ? 23.495 32.457 26.314 1.00 30.48 168 LYS B CA 1
ATOM 2343 C C . LYS B 1 169 ? 24.088 31.290 25.595 1.00 30.84 168 LYS B C 1
ATOM 2344 O O . LYS B 1 169 ? 24.623 30.406 26.267 1.00 29.45 168 LYS B O 1
ATOM 2350 N N . ILE B 1 170 ? 23.992 31.274 24.257 1.00 28.30 169 ILE B N 1
ATOM 2351 C CA . ILE B 1 170 ? 24.581 30.213 23.431 1.00 31.85 169 ILE B CA 1
ATOM 2352 C C . ILE B 1 170 ? 25.723 30.899 22.677 1.00 29.85 169 ILE B C 1
ATOM 2353 O O . ILE B 1 170 ? 25.517 31.976 22.097 1.00 31.33 169 ILE B O 1
ATOM 2358 N N . ILE B 1 171 ? 26.910 30.292 22.706 1.00 29.93 170 ILE B N 1
ATOM 2359 C CA . ILE B 1 171 ? 28.098 30.850 22.036 1.00 30.75 170 ILE B CA 1
ATOM 2360 C C . ILE B 1 171 ? 28.379 29.969 20.834 1.00 30.40 170 ILE B C 1
ATOM 2361 O O . ILE B 1 171 ? 28.572 28.740 20.967 1.00 32.91 170 ILE B O 1
ATOM 2366 N N . TYR B 1 172 ? 28.331 30.606 19.659 1.00 26.61 171 TYR B N 1
ATOM 2367 C CA . TYR B 1 172 ? 28.534 29.995 18.374 1.00 28.92 171 TYR B CA 1
ATOM 2368 C C . TYR B 1 172 ? 29.922 30.303 17.886 1.00 29.80 171 TYR B C 1
ATOM 2369 O O . TYR B 1 172 ? 30.397 31.419 17.966 1.00 30.12 171 TYR B O 1
ATOM 2378 N N . ARG B 1 173 ? 30.567 29.302 17.337 1.00 29.51 172 ARG B N 1
ATOM 2379 C CA . ARG B 1 173 ? 31.932 29.402 16.853 1.00 28.52 172 ARG B CA 1
ATOM 2380 C C . ARG B 1 173 ? 32.037 29.208 15.325 1.00 32.12 172 ARG B C 1
ATOM 2381 O O . ARG B 1 173 ? 31.443 28.287 14.799 1.00 30.89 172 ARG B O 1
ATOM 2389 N N . LEU B 1 174 ? 32.794 30.070 14.634 1.00 31.75 173 LEU B N 1
ATOM 2390 C CA . LEU B 1 174 ? 33.069 29.854 13.198 1.00 31.09 173 LEU B CA 1
ATOM 2391 C C . LEU B 1 174 ? 34.578 29.880 13.026 1.00 31.37 173 LEU B C 1
ATOM 2392 O O . LEU B 1 174 ? 35.227 30.853 13.377 1.00 28.85 173 LEU B O 1
ATOM 2397 N N . GLU B 1 175 ? 35.150 28.791 12.541 1.00 33.56 174 GLU B N 1
ATOM 2398 C CA . GLU B 1 175 ? 36.589 28.730 12.257 1.00 33.79 174 GLU B CA 1
ATOM 2399 C C . GLU B 1 175 ? 36.702 29.359 10.881 1.00 35.55 174 GLU B C 1
ATOM 2400 O O . GLU B 1 175 ? 36.030 28.938 9.921 1.00 33.05 174 GLU B O 1
ATOM 2406 N N . VAL B 1 176 ? 37.520 30.400 10.819 1.00 38.04 175 VAL B N 1
ATOM 2407 C CA . VAL B 1 176 ? 37.764 31.244 9.628 1.00 42.21 175 VAL B CA 1
ATOM 2408 C C . VAL B 1 176 ? 39.058 30.921 8.830 1.00 46.76 175 VAL B C 1
ATOM 2409 O O . VAL B 1 176 ? 39.187 31.282 7.646 1.00 47.91 175 VAL B O 1
ATOM 2413 N N . ALA B 1 177 ? 39.990 30.217 9.455 1.00 49.20 176 ALA B N 1
ATOM 2414 C CA . ALA B 1 177 ? 41.236 29.857 8.824 1.00 53.83 176 ALA B CA 1
ATOM 2415 C C . ALA B 1 177 ? 41.686 28.553 9.459 1.00 58.73 176 ALA B C 1
ATOM 2416 O O . ALA B 1 177 ? 40.829 27.766 9.899 1.00 62.01 176 ALA B O 1
#

Organism: Oleidesulfovibrio alaskensis (strain ATCC BAA-1058 / DSM 17464 / G20) (NCBI:txid207559)

Nearest PDB structures (foldseek):
  2r7h-assembly1_A  TM=1.006E+00  e=2.947E-32  Oleidesulfovibrio alaskensis G20
  2r7h-assembly1_B  TM=9.877E-01  e=1.738E-29  Oleidesulfovibrio alaskensis G20
  7mx2-assembly1_A  TM=7.892E-01  e=1.992E-07  Homo sapiens
  3d8p-assembly1_A  TM=7.556E-01  e=2.117E-07  Staphylococcus aureus subsp. aureus Mu50
  3lod-assembly1_A  TM=7.657E-01  e=5.266E-07  Klebsiella pneumoniae subsp. pneumoniae MGH 78578

InterPro domains:
  IPR000182 GNAT domain [PF00583] (56-152)
  IPR000182 GNAT domain [PS51186] (20-176)
  IPR016181 Acyl-CoA N-acyltransferase [SSF55729] (23-173)

CATH classification: 3.40.630.30

Sequence (312 aa):
AVAFRRQVLPQDALLVRRVVESTGFFTPEEADVAQELVDEHLHACGYHFVFATEDDDAGYACYGPTPATEGTYDLYWWIAVAPHRQHSGLGRALLAEVVHDVRLTGGRLLFAETSGIRKYAPTRRFYERAGFSAEAVLKAFYRAGDDKIIYRLEVAAVAFRRQVLPQDALLVRRVVESTGFFTPEEADVAQELVDEHLHGAACGYHFVFATEDDDAGYACYGPTPATEEGTYDLYWIAVAPHRQHSGLGRRALLAEVVHDVRLTGGRLLFAETSGIRKYAPTRRFYERAGFSAEAVLKAFYRAGDDKIIYRLEVA

Foldseek 3Di:
DKDKDWDQDPVVLVLQLVLVVQVVLDDNVVSVVRSVVSVCVCPVSFKTKIAIDDPPHWWMWMKGADPPDDQEIETEDTTTHPVCPPVCVSVVRVVVVLVVSVVVVHFKYKYKDKPDPSCPVVVVVLVVNAWDFDDWAACVVHHRIIMTITMDGSD/DKDKDWDQDPVPLVLQLVLVVQPPPADVVRSVVSSVLSVVCCCPCVVFKTKIDIDDDNHWWIWIKGADPPDDQEIETADTGTHPVCPVPCVSVVRVVVVLVVSVVVPHFKYKYKDKPDPVCPVVVVVLVVSPWDFDDWAAQPPHHPIIITMTMDGSD

Secondary structure (DSSP, 8-state):
-EEEE-SPPTTHHHHHHHHHHHTS-S-HHHHHHHHHHHHHH----S-EEEEEEETT--EEEEEEEPTTSSSEEEEEEEEE-TTTTTTTHHHHHHHHHHHHHHHTT--EEEEEEE-SGGGHHHHHHHHHTT-EEEEEEEEEEETTEEEEEEEEE--/--EEE-S--TTHHHHHHHHHHHHS---HHHHHHHHHHHHHH---GGG--EEEEEESTT--EEEEEEEPTT-SSEEEEEEEEE-GGGTTSSHHHHHHHHHHHHHHHTT--EEEEEEE-SGGGHHHHHHHHHTT-EEEEEEEEEEETTEEEEEEEEE--